Protein AF-A0A9X0D579-F1 (afdb_monomer_lite)

InterPro domains:
  IPR000626 Ubiquitin-like domain [PF00240] (41-89)
  IPR000626 Ubiquitin-like domain [PS50053] (42-92)
  IPR029071 Ubiquitin-like domain superfamily [SSF54236] (43-109)
  IPR044066 TRIAD supradomain [PS51873] (108-336)

Organism: NCBI:txid174260

Radius of gyration: 27.74 Å; chains: 1; bounding box: 80×52×56 Å

Structure (mmCIF, N/CA/C/O backbone):
data_AF-A0A9X0D579-F1
#
_entry.id   AF-A0A9X0D579-F1
#
loop_
_atom_site.group_PDB
_atom_site.id
_atom_site.type_symbol
_atom_site.label_atom_id
_atom_site.label_alt_id
_atom_site.label_comp_id
_atom_site.label_asym_id
_atom_site.label_entity_id
_atom_site.label_seq_id
_atom_site.pdbx_PDB_ins_code
_atom_site.Cartn_x
_atom_site.Cartn_y
_atom_site.Cartn_z
_atom_site.occupancy
_atom_si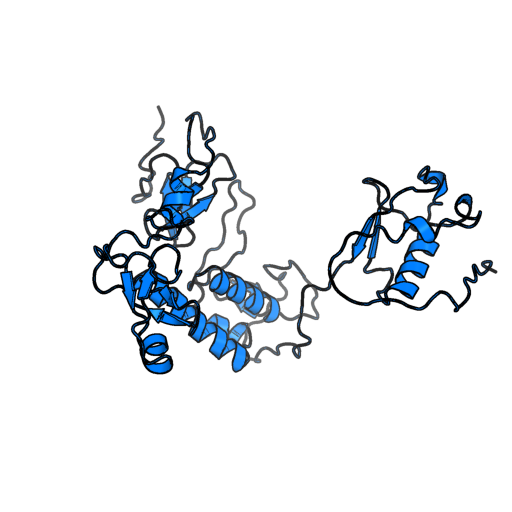te.B_iso_or_equiv
_atom_site.auth_seq_id
_atom_site.auth_comp_id
_atom_site.auth_asym_id
_atom_site.auth_atom_id
_atom_site.pdbx_PDB_model_num
ATOM 1 N N . MET A 1 1 ? 55.597 7.674 -2.690 1.00 28.44 1 MET A N 1
ATOM 2 C CA . MET A 1 1 ? 55.639 7.478 -1.230 1.00 28.44 1 MET A CA 1
ATOM 3 C C . MET A 1 1 ? 54.619 8.431 -0.643 1.00 28.44 1 MET A C 1
ATOM 5 O O . MET A 1 1 ? 54.876 9.626 -0.614 1.00 28.44 1 MET A O 1
ATOM 9 N N . LEU A 1 2 ? 53.414 7.929 -0.373 1.00 29.30 2 LEU A N 1
ATOM 10 C CA . LEU A 1 2 ? 52.388 8.654 0.373 1.00 29.30 2 LEU A CA 1
ATOM 11 C C . LEU A 1 2 ? 52.719 8.404 1.848 1.00 29.30 2 LEU A C 1
ATOM 13 O O . LEU A 1 2 ? 52.869 7.248 2.225 1.00 29.30 2 LEU A O 1
ATOM 17 N N . ASP A 1 3 ? 52.952 9.461 2.625 1.00 29.22 3 ASP A N 1
ATOM 18 C CA . ASP A 1 3 ? 53.287 9.337 4.047 1.00 29.22 3 ASP A CA 1
ATOM 19 C C . ASP A 1 3 ? 52.075 8.801 4.822 1.00 29.22 3 ASP A C 1
ATOM 21 O O . ASP A 1 3 ? 51.031 9.455 4.898 1.00 29.22 3 ASP A O 1
ATOM 25 N N . ASP A 1 4 ? 52.243 7.608 5.390 1.00 32.72 4 ASP A N 1
ATOM 26 C CA . ASP A 1 4 ? 51.246 6.875 6.164 1.00 32.72 4 ASP A CA 1
ATOM 27 C C . ASP A 1 4 ? 50.851 7.629 7.443 1.00 32.72 4 ASP A C 1
ATOM 29 O O . ASP A 1 4 ? 51.662 7.904 8.334 1.00 32.72 4 ASP A O 1
ATOM 33 N N . CYS A 1 5 ? 49.561 7.939 7.568 1.00 34.38 5 CYS A N 1
ATOM 34 C CA . CYS A 1 5 ? 48.970 8.484 8.785 1.00 34.38 5 CYS A CA 1
ATOM 35 C C . CYS A 1 5 ? 48.561 7.326 9.713 1.00 34.38 5 CYS A C 1
ATOM 37 O O . CYS A 1 5 ? 47.389 6.965 9.788 1.00 34.38 5 CYS A O 1
ATOM 39 N N . ALA A 1 6 ? 49.526 6.716 10.405 1.00 31.50 6 ALA A N 1
ATOM 40 C CA . ALA A 1 6 ? 49.257 5.633 11.353 1.00 31.50 6 ALA A CA 1
ATOM 41 C C . ALA A 1 6 ? 48.545 6.155 12.623 1.00 31.50 6 ALA A C 1
ATOM 43 O O . ALA A 1 6 ? 49.102 6.964 13.367 1.00 31.50 6 ALA A O 1
ATOM 44 N N . LEU A 1 7 ? 47.319 5.681 12.872 1.00 37.06 7 LEU A N 1
ATOM 45 C CA . LEU A 1 7 ? 46.580 5.821 14.136 1.00 37.06 7 LEU A CA 1
ATOM 46 C C . LEU A 1 7 ? 46.597 4.450 14.830 1.00 37.06 7 LEU A C 1
ATOM 48 O O . LEU A 1 7 ? 46.294 3.452 14.187 1.00 37.06 7 LEU A O 1
ATOM 52 N N . THR A 1 8 ? 47.015 4.389 16.096 1.00 36.16 8 THR A N 1
ATOM 53 C CA . THR A 1 8 ? 47.341 3.136 16.807 1.00 36.16 8 THR A CA 1
ATOM 54 C C . THR A 1 8 ? 46.120 2.386 17.353 1.00 36.16 8 THR A C 1
ATOM 56 O O . THR A 1 8 ? 45.186 3.008 17.850 1.00 36.16 8 THR A O 1
ATOM 59 N N . ASP A 1 9 ? 46.202 1.051 17.372 1.00 35.47 9 ASP A N 1
ATOM 60 C CA . ASP A 1 9 ? 45.140 0.060 17.660 1.00 35.47 9 ASP A CA 1
ATOM 61 C C . ASP A 1 9 ? 44.466 0.101 19.052 1.00 35.47 9 ASP A C 1
ATOM 63 O O . ASP A 1 9 ? 43.585 -0.708 19.334 1.00 35.47 9 ASP A O 1
ATOM 67 N N . ASN A 1 10 ? 44.827 1.025 19.947 1.00 33.41 10 ASN A N 1
ATOM 68 C CA . ASN A 1 10 ? 44.354 1.007 21.341 1.00 33.41 10 ASN A CA 1
ATOM 69 C C . ASN A 1 10 ? 43.057 1.811 21.593 1.00 33.41 10 ASN A C 1
ATOM 71 O O . ASN A 1 10 ? 42.678 2.028 22.741 1.00 33.41 10 ASN A O 1
ATOM 75 N N . GLU A 1 11 ? 42.374 2.255 20.533 1.00 38.62 11 GLU A N 1
ATOM 76 C CA . GLU A 1 11 ? 41.125 3.043 20.587 1.00 38.62 11 GLU A CA 1
ATOM 77 C C . GLU A 1 11 ? 39.887 2.241 20.116 1.00 38.62 11 GLU A C 1
ATOM 79 O O . GLU A 1 11 ? 38.786 2.779 19.993 1.00 38.62 11 GLU A O 1
ATOM 84 N N . ILE A 1 12 ? 40.059 0.936 19.868 1.00 37.03 12 ILE A N 1
ATOM 85 C CA . ILE A 1 12 ? 39.054 0.013 19.319 1.00 37.03 12 ILE A CA 1
ATOM 86 C C . ILE A 1 12 ? 38.269 -0.656 20.460 1.00 37.03 12 ILE A C 1
ATOM 88 O O . ILE A 1 12 ? 38.450 -1.836 20.746 1.00 37.03 12 ILE A O 1
ATOM 92 N N . ALA A 1 13 ? 37.399 0.086 21.145 1.00 29.81 13 ALA A N 1
ATOM 93 C CA . ALA A 1 13 ? 36.358 -0.514 21.987 1.00 29.81 13 ALA A CA 1
ATOM 94 C C . ALA A 1 13 ? 35.254 0.499 22.319 1.00 29.81 13 ALA A C 1
ATOM 96 O O . ALA A 1 13 ? 35.394 1.245 23.281 1.00 29.81 13 ALA A O 1
ATOM 97 N N . GLU A 1 14 ? 34.170 0.522 21.531 1.00 27.36 14 GLU A N 1
ATOM 98 C CA . GLU A 1 14 ? 32.780 0.397 22.017 1.00 27.36 14 GLU A CA 1
ATOM 99 C C . GLU A 1 14 ? 31.719 0.660 20.919 1.00 27.36 14 GLU A C 1
ATOM 101 O O . GLU A 1 14 ? 31.682 1.710 20.288 1.00 27.36 14 GLU A O 1
ATOM 106 N N . PHE A 1 15 ? 30.812 -0.317 20.797 1.00 27.31 15 PHE A N 1
ATOM 107 C CA . PHE A 1 15 ? 29.420 -0.274 20.317 1.00 27.31 15 PHE A CA 1
ATOM 108 C C . PHE A 1 15 ? 29.052 -0.131 18.822 1.00 27.31 15 PHE A C 1
ATOM 110 O O . PHE A 1 15 ? 29.133 0.912 18.181 1.00 27.31 15 PHE A O 1
ATOM 117 N N . ILE A 1 16 ? 28.461 -1.233 18.338 1.00 27.62 16 ILE A N 1
ATOM 118 C CA . ILE A 1 16 ? 27.624 -1.393 17.144 1.00 27.62 16 ILE A CA 1
ATOM 119 C C . ILE A 1 16 ? 26.151 -1.081 17.497 1.00 27.62 16 ILE A C 1
ATOM 121 O O . ILE A 1 16 ? 25.691 -1.447 18.576 1.00 27.62 16 ILE A O 1
ATOM 125 N N . CYS A 1 17 ? 25.422 -0.546 16.503 1.00 23.42 17 CYS A N 1
ATOM 126 C CA . CYS A 1 17 ? 23.962 -0.565 16.255 1.00 23.42 17 CYS A CA 1
ATOM 127 C C . CYS A 1 17 ? 23.147 0.747 16.405 1.00 23.42 17 CYS A C 1
ATOM 129 O O . CYS A 1 17 ? 22.910 1.242 17.497 1.00 23.42 17 CYS A O 1
ATOM 131 N N . ILE A 1 18 ? 22.588 1.153 15.249 1.00 26.75 18 ILE A N 1
ATOM 132 C CA . ILE A 1 18 ? 21.299 1.835 14.993 1.00 26.75 18 ILE A CA 1
ATOM 133 C C . ILE A 1 18 ? 21.155 3.297 15.465 1.00 26.75 18 ILE A C 1
ATOM 135 O O . ILE A 1 18 ? 21.020 3.583 16.644 1.00 26.75 18 ILE A O 1
ATOM 139 N N . CYS A 1 19 ? 21.066 4.200 14.473 1.00 29.66 19 CYS A N 1
ATOM 140 C CA . CYS A 1 19 ? 20.525 5.567 14.533 1.00 29.66 19 CYS A CA 1
ATOM 141 C C . CYS A 1 19 ? 20.674 6.303 15.873 1.00 29.66 19 CYS A C 1
ATOM 143 O O . CYS A 1 19 ? 19.690 6.447 16.587 1.00 29.66 19 CYS A O 1
ATOM 145 N N . PHE A 1 20 ? 21.837 6.891 16.154 1.00 27.11 20 PHE A N 1
ATOM 146 C CA . PHE A 1 20 ? 21.900 8.018 17.085 1.00 27.11 20 PHE A CA 1
ATOM 147 C C . PHE A 1 20 ? 22.970 9.028 16.669 1.00 27.11 20 PHE A C 1
ATOM 149 O O . PHE A 1 20 ? 24.046 8.671 16.196 1.00 27.11 20 PHE A O 1
ATOM 156 N N . CYS A 1 21 ? 22.604 10.301 16.808 1.00 32.81 21 CYS A N 1
ATOM 157 C CA . CYS A 1 21 ? 23.429 11.486 16.628 1.00 32.81 21 CYS A CA 1
ATOM 158 C C . CYS A 1 21 ? 24.855 11.313 17.176 1.00 32.81 21 CYS A C 1
ATOM 160 O O . CYS A 1 21 ? 25.049 10.935 18.329 1.00 32.81 21 CYS A O 1
ATOM 162 N N . LEU A 1 22 ? 25.852 11.656 16.360 1.00 36.41 22 LEU A N 1
ATOM 163 C CA . LEU A 1 22 ? 27.265 11.654 16.734 1.00 36.41 22 LEU A CA 1
ATOM 164 C C . LEU A 1 22 ? 27.620 12.889 17.583 1.00 36.41 22 LEU A C 1
ATOM 166 O O . LEU A 1 22 ? 28.163 13.861 17.071 1.00 36.41 22 LEU A O 1
ATOM 170 N N . GLU A 1 23 ? 27.401 12.817 18.897 1.00 34.06 23 GLU A N 1
ATOM 171 C CA . GLU A 1 23 ? 28.176 13.614 19.872 1.00 34.06 23 GLU A CA 1
ATOM 172 C C . GLU A 1 23 ? 29.604 13.051 20.070 1.00 34.06 23 GLU A C 1
ATOM 174 O O . GLU A 1 23 ? 30.469 13.697 20.658 1.00 34.06 23 GLU A O 1
ATOM 179 N N . ALA A 1 24 ? 29.908 11.864 19.530 1.00 38.22 24 ALA A N 1
ATOM 180 C CA . ALA A 1 24 ? 31.186 11.183 19.756 1.00 38.22 24 ALA A CA 1
ATOM 181 C C . ALA A 1 24 ? 32.352 11.658 18.861 1.00 38.22 24 ALA A C 1
ATOM 183 O O . ALA A 1 24 ? 33.513 11.389 19.174 1.00 38.22 24 ALA A O 1
ATOM 184 N N . PHE A 1 25 ? 32.100 12.395 17.771 1.00 41.97 25 PHE A N 1
ATOM 185 C CA . PHE A 1 25 ? 33.160 12.703 16.797 1.00 41.97 25 PHE A CA 1
ATOM 186 C C . PHE A 1 25 ? 34.081 13.864 17.210 1.00 41.97 25 PHE A C 1
ATOM 188 O O . PHE A 1 25 ? 35.199 13.979 16.706 1.00 41.97 25 PHE A O 1
ATOM 195 N N . GLY A 1 26 ? 33.676 14.674 18.198 1.00 37.03 26 GLY A N 1
ATOM 196 C CA . GLY A 1 26 ? 34.499 15.762 18.741 1.00 37.03 26 GLY A CA 1
ATOM 197 C C . GLY A 1 26 ? 35.831 15.298 19.350 1.00 37.03 26 GLY A C 1
ATOM 198 O O . GLY A 1 26 ? 36.739 16.105 19.541 1.00 37.03 26 GLY A O 1
ATOM 199 N N . ARG A 1 27 ? 35.998 13.995 19.625 1.00 38.62 27 ARG A N 1
ATOM 200 C CA . ARG A 1 27 ? 37.241 13.444 20.183 1.00 38.62 27 ARG A CA 1
ATOM 201 C C . ARG A 1 27 ? 38.317 13.115 19.140 1.00 38.62 27 ARG A C 1
ATOM 203 O O . ARG A 1 27 ? 39.483 13.109 19.523 1.00 38.62 27 ARG A O 1
ATOM 210 N N . LEU A 1 28 ? 37.963 12.913 17.864 1.00 39.66 28 LEU A N 1
ATOM 211 C CA . LEU A 1 28 ? 38.895 12.450 16.818 1.00 39.66 28 LEU A CA 1
ATOM 212 C C . LEU A 1 28 ? 39.816 13.563 16.270 1.00 39.66 28 LEU A C 1
ATOM 214 O O . LEU A 1 28 ? 40.827 13.287 15.635 1.00 39.66 28 LEU A O 1
ATOM 218 N N . LEU A 1 29 ? 39.498 14.834 16.539 1.00 41.84 29 LEU A N 1
ATOM 219 C CA . LEU A 1 29 ? 40.268 16.005 16.085 1.00 41.84 29 LEU A CA 1
ATOM 220 C C . LEU A 1 29 ? 41.162 16.610 17.184 1.00 41.84 29 LEU A C 1
ATOM 222 O O . LEU A 1 29 ? 41.501 17.796 17.122 1.00 41.84 29 LEU A O 1
ATOM 226 N N . ARG A 1 30 ? 41.528 15.832 18.214 1.00 41.38 30 ARG A N 1
ATOM 227 C CA . ARG A 1 30 ? 42.305 16.339 19.361 1.00 41.38 30 ARG A CA 1
ATOM 228 C C . ARG A 1 30 ? 43.817 16.385 19.188 1.00 41.38 30 ARG A C 1
ATOM 230 O O . ARG A 1 30 ? 44.477 16.993 20.024 1.00 41.38 30 ARG A O 1
ATOM 237 N N . GLU A 1 31 ? 44.370 15.893 18.085 1.00 40.31 31 GLU A N 1
ATOM 238 C CA . GLU A 1 31 ? 45.799 16.060 17.814 1.00 40.31 31 GLU A CA 1
ATOM 239 C C . GLU A 1 31 ? 46.078 16.851 16.532 1.00 40.31 31 GLU A C 1
ATOM 241 O O . GLU A 1 31 ? 45.472 16.661 15.480 1.00 40.31 31 GLU A O 1
ATOM 246 N N . LYS A 1 32 ? 46.999 17.809 16.671 1.00 37.47 32 LYS A N 1
ATOM 247 C CA . LYS A 1 32 ? 47.373 18.915 15.773 1.00 37.47 32 LYS A CA 1
ATOM 248 C C . LYS A 1 32 ? 47.791 18.511 14.340 1.00 37.47 32 LYS A C 1
ATOM 250 O O . LYS A 1 32 ? 48.926 18.779 13.946 1.00 37.47 32 LYS A O 1
ATOM 255 N N . ARG A 1 33 ? 46.914 17.910 13.523 1.00 45.38 33 ARG A N 1
ATOM 256 C CA . ARG A 1 33 ? 47.221 17.572 12.108 1.00 45.38 33 ARG A CA 1
ATOM 257 C C . ARG A 1 33 ? 46.097 17.815 11.086 1.00 45.38 33 ARG A C 1
ATOM 259 O O . ARG A 1 33 ? 46.279 17.505 9.916 1.00 45.38 33 ARG A O 1
ATOM 266 N N . SER A 1 34 ? 44.987 18.457 11.462 1.00 49.34 34 SER A N 1
ATOM 267 C CA . SER A 1 34 ? 43.808 18.619 10.581 1.00 49.34 34 SER A CA 1
ATOM 268 C C . SER A 1 34 ? 44.047 19.399 9.272 1.00 49.34 34 SER A C 1
ATOM 270 O O . SER A 1 34 ? 43.321 19.192 8.306 1.00 49.34 34 SER A O 1
ATOM 272 N N . ALA A 1 35 ? 45.045 20.287 9.198 1.00 46.94 35 ALA A N 1
ATOM 273 C CA . ALA A 1 35 ? 45.237 21.162 8.030 1.00 46.94 35 ALA A CA 1
ATOM 274 C C . ALA A 1 35 ? 45.889 20.473 6.813 1.00 46.94 35 ALA A C 1
ATOM 276 O O . ALA A 1 35 ? 45.901 21.035 5.719 1.00 46.94 35 ALA A O 1
ATOM 277 N N . ARG A 1 36 ? 46.470 19.276 6.982 1.00 50.03 36 ARG A N 1
ATOM 278 C CA . ARG A 1 36 ? 47.138 18.547 5.885 1.00 50.03 36 ARG A CA 1
ATOM 279 C C . ARG A 1 36 ? 46.337 17.367 5.347 1.00 50.03 36 ARG A C 1
ATOM 281 O O . ARG A 1 36 ? 46.753 16.789 4.349 1.00 50.03 36 ARG A O 1
ATOM 288 N N . CYS A 1 37 ? 45.213 17.033 5.973 1.00 56.81 37 CYS A N 1
ATOM 289 C CA . CYS A 1 37 ? 44.397 15.899 5.570 1.00 56.81 37 CYS A CA 1
ATOM 290 C C . CYS A 1 37 ? 43.514 16.263 4.369 1.00 56.81 37 CYS A C 1
ATOM 292 O O . CYS A 1 37 ? 42.900 17.335 4.326 1.00 56.81 37 CYS A O 1
ATOM 294 N N . TYR A 1 38 ? 43.461 15.354 3.401 1.00 61.59 38 TYR A N 1
ATOM 295 C CA . TYR A 1 38 ? 42.528 15.404 2.279 1.00 61.59 38 TYR A CA 1
ATOM 296 C C . TYR A 1 38 ? 41.178 14.817 2.690 1.00 61.59 38 TYR A C 1
ATOM 298 O O . TYR A 1 38 ? 41.119 13.981 3.596 1.00 61.59 38 TYR A O 1
ATOM 306 N N . GLY A 1 39 ? 40.104 15.212 1.999 1.00 59.66 39 GLY A N 1
ATOM 307 C CA . GLY A 1 39 ? 38.789 14.587 2.169 1.00 59.66 39 GLY A CA 1
ATOM 308 C C . GLY A 1 39 ? 38.844 13.062 2.014 1.00 59.66 39 GLY A C 1
ATOM 309 O O . GLY A 1 39 ? 38.176 12.353 2.761 1.00 59.66 39 GLY A O 1
ATOM 310 N N . GLN A 1 40 ? 39.725 12.560 1.140 1.00 63.53 40 GLN A N 1
ATOM 311 C CA . GLN A 1 40 ? 40.009 11.132 0.973 1.00 63.53 40 GLN A CA 1
ATOM 312 C C . GLN A 1 40 ? 40.375 10.423 2.285 1.00 63.53 40 GLN A C 1
ATOM 314 O O . GLN A 1 40 ? 39.762 9.416 2.623 1.00 63.53 40 GLN A O 1
ATOM 319 N N . GLY A 1 41 ? 41.312 10.982 3.057 1.00 65.56 41 GLY A N 1
ATOM 320 C CA . GLY A 1 41 ? 41.801 10.349 4.285 1.00 65.56 41 GLY A CA 1
ATOM 321 C C . GLY A 1 41 ? 40.735 10.256 5.378 1.00 65.56 41 GLY A C 1
ATOM 322 O O . GLY A 1 41 ? 40.761 9.337 6.191 1.00 65.56 41 GLY A O 1
ATOM 323 N N . ILE A 1 42 ? 39.751 11.165 5.380 1.00 65.62 42 ILE A N 1
ATOM 324 C CA . ILE A 1 42 ? 38.579 11.037 6.256 1.00 65.62 42 ILE A CA 1
ATOM 325 C C . ILE A 1 42 ? 37.692 9.880 5.808 1.00 65.62 42 ILE A C 1
ATOM 327 O O . ILE A 1 42 ? 37.272 9.092 6.648 1.00 65.62 42 ILE A O 1
ATOM 331 N N . MET A 1 43 ? 37.407 9.774 4.511 1.00 63.19 43 MET A N 1
ATOM 332 C CA . MET A 1 43 ? 36.532 8.727 3.979 1.00 63.19 43 MET A CA 1
ATOM 333 C C . MET A 1 43 ? 37.135 7.331 4.167 1.00 63.19 43 MET A C 1
ATOM 335 O O . MET A 1 43 ? 36.426 6.405 4.552 1.00 63.19 43 MET A O 1
ATOM 339 N N . GLU A 1 44 ? 38.445 7.192 3.961 1.00 66.62 44 GLU A N 1
ATOM 340 C CA . GLU A 1 44 ? 39.193 5.953 4.202 1.00 66.62 44 GLU A CA 1
ATOM 341 C C . GLU A 1 44 ? 39.194 5.590 5.689 1.00 66.62 44 GLU A C 1
ATOM 343 O O . GLU A 1 44 ? 38.830 4.473 6.051 1.00 66.62 44 GLU A O 1
ATOM 348 N N . LYS A 1 45 ? 39.473 6.553 6.578 1.00 66.00 45 LYS A N 1
ATOM 349 C CA . LYS A 1 45 ? 39.430 6.296 8.022 1.00 66.00 45 LYS A CA 1
ATOM 350 C C . LYS A 1 45 ? 38.023 5.964 8.517 1.00 66.00 45 LYS A C 1
ATOM 352 O O . LYS A 1 45 ? 37.855 5.110 9.380 1.00 66.00 45 LYS A O 1
ATOM 357 N N . MET A 1 46 ? 36.998 6.606 7.961 1.00 64.12 46 MET A N 1
ATOM 358 C CA . MET A 1 46 ? 35.604 6.265 8.244 1.00 64.12 46 MET A CA 1
ATOM 359 C C . MET A 1 46 ? 35.281 4.847 7.774 1.00 64.12 46 MET A C 1
ATOM 361 O O . MET A 1 46 ? 34.667 4.109 8.538 1.00 64.12 46 MET A O 1
ATOM 365 N N . SER A 1 47 ? 35.743 4.454 6.582 1.00 67.44 47 SER A N 1
ATOM 366 C CA . SER A 1 47 ? 35.617 3.089 6.056 1.00 67.44 47 SER A CA 1
ATOM 367 C C . SER A 1 47 ? 36.289 2.053 6.959 1.00 67.44 47 SER A C 1
ATOM 369 O O . SER A 1 47 ? 35.730 0.976 7.152 1.00 67.44 47 SER A O 1
ATOM 371 N N . GLU A 1 48 ? 37.451 2.364 7.538 1.00 65.50 48 GLU A N 1
ATOM 372 C CA . GLU A 1 48 ? 38.124 1.494 8.513 1.00 65.50 48 GLU A CA 1
ATOM 373 C C . GLU A 1 48 ? 37.326 1.359 9.817 1.00 65.50 48 GLU A C 1
ATOM 375 O O . GLU A 1 48 ? 37.215 0.265 10.363 1.00 65.50 48 GLU A O 1
ATOM 380 N N . ILE A 1 49 ? 36.744 2.457 10.311 1.00 60.84 49 ILE A N 1
ATOM 381 C CA . ILE A 1 49 ? 36.024 2.483 11.595 1.00 60.84 49 ILE A CA 1
ATOM 382 C C . ILE A 1 49 ? 34.663 1.785 11.499 1.00 60.84 49 ILE A C 1
ATOM 384 O O . ILE A 1 49 ? 34.270 1.067 12.417 1.00 60.84 49 ILE A O 1
ATOM 388 N N . ASN A 1 50 ? 33.912 2.014 10.420 1.00 63.00 50 ASN A N 1
ATOM 389 C CA . ASN A 1 50 ? 32.549 1.498 10.283 1.00 63.00 50 ASN A CA 1
ATOM 390 C C . ASN A 1 50 ? 32.435 0.244 9.403 1.00 63.00 50 ASN A C 1
ATOM 392 O O . ASN A 1 50 ? 31.353 -0.339 9.332 1.00 63.00 50 ASN A O 1
ATOM 396 N N . GLY A 1 51 ? 33.519 -0.176 8.743 1.00 64.44 51 GLY A N 1
ATOM 397 C CA . GLY A 1 51 ? 33.549 -1.347 7.864 1.00 64.44 51 GLY A CA 1
ATOM 398 C C . GLY A 1 51 ? 32.749 -1.192 6.564 1.00 64.44 51 GLY A C 1
ATOM 399 O O . GLY A 1 51 ? 32.457 -2.188 5.902 1.00 64.44 51 GLY A O 1
ATOM 400 N N . ILE A 1 52 ? 32.348 0.027 6.194 1.00 66.94 52 ILE A N 1
ATOM 401 C CA . ILE A 1 52 ? 31.555 0.310 4.993 1.00 66.94 52 ILE A CA 1
ATOM 402 C C . ILE A 1 52 ? 32.481 0.912 3.928 1.00 66.94 52 ILE A C 1
ATOM 404 O O . ILE A 1 52 ? 33.180 1.868 4.233 1.00 66.94 52 ILE A O 1
ATOM 408 N N . PRO A 1 53 ? 32.466 0.445 2.668 1.00 74.62 53 PRO A N 1
ATOM 409 C CA . PRO A 1 53 ? 33.335 0.998 1.629 1.00 74.62 53 PRO A CA 1
ATOM 410 C C . PRO A 1 53 ? 33.163 2.512 1.430 1.00 74.62 53 PRO A C 1
ATOM 412 O O . PRO A 1 53 ? 32.036 3.020 1.475 1.00 74.62 53 PRO A O 1
ATOM 415 N N . ALA A 1 54 ? 34.265 3.226 1.183 1.00 67.62 54 ALA A N 1
ATOM 416 C CA . ALA A 1 54 ? 34.289 4.685 1.040 1.00 67.62 54 ALA A CA 1
ATOM 417 C C . ALA A 1 54 ? 33.357 5.196 -0.076 1.00 67.62 54 ALA A C 1
ATOM 419 O O . ALA A 1 54 ? 32.741 6.250 0.073 1.00 67.62 54 ALA A O 1
ATOM 420 N N . GLU A 1 55 ? 33.165 4.428 -1.155 1.00 70.06 55 GLU A N 1
ATOM 421 C CA . GLU A 1 55 ? 32.246 4.766 -2.249 1.00 70.06 55 GLU A CA 1
ATOM 422 C C . GLU A 1 55 ? 30.754 4.700 -1.868 1.00 70.06 55 GLU A C 1
ATOM 424 O O . GLU A 1 55 ? 29.896 5.193 -2.603 1.00 70.06 55 GLU A O 1
ATOM 429 N N . LYS A 1 56 ? 30.424 4.101 -0.717 1.00 65.38 56 LYS A N 1
ATOM 430 C CA . LYS A 1 56 ? 29.053 4.008 -0.182 1.00 65.38 56 LYS A CA 1
ATOM 431 C C . LYS A 1 56 ? 28.771 5.051 0.900 1.00 65.38 56 LYS A C 1
ATOM 433 O O . LYS A 1 56 ? 27.727 4.990 1.554 1.00 65.38 56 LYS A O 1
ATOM 438 N N . GLN A 1 57 ? 29.676 6.003 1.095 1.00 70.00 57 GLN A N 1
ATOM 439 C CA . GLN A 1 57 ? 29.576 7.031 2.121 1.00 70.00 57 GLN A CA 1
ATOM 440 C C . GLN A 1 57 ? 29.777 8.424 1.520 1.00 70.00 57 GLN A C 1
ATOM 442 O O . GLN A 1 57 ? 30.456 8.592 0.510 1.00 70.00 57 GLN A O 1
ATOM 447 N N . TRP A 1 58 ? 29.231 9.439 2.186 1.00 75.62 58 TRP A N 1
ATOM 448 C CA . TRP A 1 58 ? 29.497 10.845 1.903 1.00 75.62 58 TRP A CA 1
ATOM 449 C C . TRP A 1 58 ? 29.682 11.623 3.199 1.00 75.62 58 TRP A C 1
ATOM 451 O O . TRP A 1 58 ? 28.819 11.588 4.074 1.00 75.62 58 TRP A O 1
ATOM 461 N N . ALA A 1 59 ? 30.773 12.374 3.294 1.00 70.38 59 ALA A N 1
ATOM 462 C CA . ALA A 1 59 ? 30.985 13.334 4.366 1.00 70.38 59 ALA A CA 1
ATOM 463 C C . ALA A 1 59 ? 30.632 14.749 3.891 1.00 70.38 59 ALA A C 1
ATOM 465 O O . ALA A 1 59 ? 30.984 15.153 2.781 1.00 70.38 59 ALA A O 1
ATOM 466 N N . PHE A 1 60 ? 29.960 15.517 4.742 1.00 69.62 60 PHE A N 1
ATOM 467 C CA . PHE A 1 60 ? 29.549 16.892 4.482 1.00 69.62 60 PHE A CA 1
ATOM 468 C C . PHE A 1 60 ? 30.025 17.809 5.600 1.00 69.62 60 PHE A C 1
ATOM 470 O O . PHE A 1 60 ? 29.896 17.483 6.779 1.00 69.62 60 PHE A O 1
ATOM 477 N N . PHE A 1 61 ? 30.503 18.994 5.232 1.00 70.62 61 PHE A N 1
ATOM 478 C CA . PHE A 1 61 ? 30.689 20.098 6.166 1.00 70.62 61 PHE A CA 1
ATOM 479 C C . PHE A 1 61 ? 29.662 21.191 5.853 1.00 70.62 61 PHE A C 1
ATOM 481 O O . PHE A 1 61 ? 29.631 21.748 4.749 1.00 70.62 61 PHE A O 1
ATOM 488 N N . GLY A 1 62 ? 28.759 21.449 6.803 1.00 71.50 62 GLY A N 1
ATOM 489 C CA . GLY A 1 62 ? 27.555 22.242 6.551 1.00 71.50 62 GLY A CA 1
ATOM 490 C C . GLY A 1 62 ? 26.689 21.601 5.459 1.00 71.50 62 GLY A C 1
ATOM 491 O O . GLY A 1 62 ? 26.190 20.494 5.631 1.00 71.50 62 GLY A O 1
ATOM 492 N N . VAL A 1 63 ? 26.537 22.291 4.323 1.00 65.25 63 VAL A N 1
ATOM 493 C CA . VAL A 1 63 ? 25.788 21.814 3.138 1.00 65.25 63 VAL A CA 1
ATOM 494 C C . VAL A 1 63 ? 26.690 21.385 1.974 1.00 65.25 63 VAL A C 1
ATOM 496 O O . VAL A 1 63 ? 26.194 21.053 0.899 1.00 65.25 63 VAL A O 1
ATOM 499 N N . LYS A 1 64 ? 28.018 21.428 2.146 1.00 73.19 64 LYS A N 1
ATOM 500 C CA . LYS A 1 64 ? 28.976 21.119 1.077 1.00 73.19 64 LYS A CA 1
ATOM 501 C C . LYS A 1 64 ? 29.547 19.709 1.260 1.00 73.19 64 LYS A C 1
ATOM 503 O O . LYS A 1 64 ? 30.051 19.416 2.346 1.00 73.19 64 LYS A O 1
ATOM 508 N N . PRO A 1 65 ? 29.503 18.846 0.228 1.00 74.69 65 PRO A N 1
ATOM 509 C CA . PRO A 1 65 ? 30.171 17.552 0.285 1.00 74.69 65 PRO A CA 1
ATOM 510 C C . PRO A 1 65 ? 31.686 17.751 0.304 1.00 74.69 65 PRO A C 1
ATOM 512 O O . PRO A 1 65 ? 32.218 18.586 -0.435 1.00 74.69 65 PRO A O 1
ATOM 515 N N . LEU A 1 66 ? 32.377 16.967 1.128 1.00 72.94 66 LEU A N 1
ATOM 516 C CA . LEU A 1 66 ? 33.829 16.894 1.106 1.00 72.94 66 LEU A CA 1
ATOM 517 C C . LEU A 1 66 ? 34.265 16.160 -0.157 1.00 72.94 66 LEU A C 1
ATOM 519 O O . LEU A 1 66 ? 33.862 15.027 -0.417 1.00 72.94 66 LEU A O 1
ATOM 523 N N . ARG A 1 67 ? 35.093 16.826 -0.952 1.00 74.50 67 ARG A N 1
ATOM 524 C CA . ARG A 1 67 ? 35.716 16.243 -2.135 1.00 74.50 67 ARG A CA 1
ATOM 525 C C . ARG A 1 67 ? 37.042 15.580 -1.783 1.00 74.50 67 ARG A C 1
ATOM 527 O O . ARG A 1 67 ? 37.776 16.056 -0.919 1.00 74.50 67 ARG A O 1
ATOM 534 N N . ILE A 1 68 ? 37.331 14.490 -2.487 1.00 70.38 68 ILE A N 1
ATOM 535 C CA . ILE A 1 68 ? 38.510 13.632 -2.307 1.00 70.38 68 ILE A CA 1
ATOM 536 C C . ILE A 1 68 ? 39.805 14.418 -2.562 1.00 70.38 68 ILE A C 1
ATOM 538 O O . ILE A 1 68 ? 40.785 14.254 -1.841 1.00 70.38 68 ILE A O 1
ATOM 542 N N . ASP A 1 69 ? 39.774 15.314 -3.546 1.00 72.50 69 ASP A N 1
ATOM 543 C CA . ASP A 1 69 ? 40.891 16.117 -4.045 1.00 72.50 69 ASP A CA 1
ATOM 544 C C . ASP A 1 69 ? 41.163 17.393 -3.234 1.00 72.50 69 ASP A C 1
ATOM 546 O O . ASP A 1 69 ? 42.209 18.017 -3.410 1.00 72.50 69 ASP A O 1
ATOM 550 N N . LEU A 1 70 ? 40.262 17.773 -2.323 1.00 67.81 70 LEU A N 1
ATOM 551 C CA . LEU A 1 70 ? 40.368 19.014 -1.556 1.00 67.81 70 LEU A CA 1
ATOM 552 C C . LEU A 1 70 ? 40.811 18.754 -0.113 1.00 67.81 70 LEU A C 1
ATOM 554 O O . LEU A 1 70 ? 40.397 17.789 0.539 1.00 67.81 70 LEU A O 1
ATOM 558 N N . ARG A 1 71 ? 41.653 19.651 0.408 1.00 66.38 71 ARG A N 1
ATOM 559 C CA . ARG A 1 71 ? 42.100 19.616 1.808 1.00 66.38 71 ARG A CA 1
ATOM 560 C C . ARG A 1 71 ? 41.021 20.156 2.732 1.00 66.38 71 ARG A C 1
ATOM 562 O O . ARG A 1 71 ? 40.288 21.071 2.375 1.00 66.38 71 ARG A O 1
ATOM 569 N N . LEU A 1 72 ? 40.982 19.678 3.973 1.00 67.19 72 LEU A N 1
ATOM 570 C CA . LEU A 1 72 ? 40.009 20.164 4.964 1.00 67.19 72 LEU A CA 1
ATOM 571 C C . LEU A 1 72 ? 40.161 21.650 5.292 1.00 67.19 72 LEU A C 1
ATOM 573 O O . LEU A 1 72 ? 39.174 22.321 5.587 1.00 67.19 72 LEU A O 1
ATOM 577 N N . SER A 1 73 ? 41.379 22.180 5.175 1.00 65.31 73 SER A N 1
ATOM 578 C CA . SER A 1 73 ? 41.651 23.612 5.305 1.00 65.31 73 SER A CA 1
ATOM 579 C C . SER A 1 73 ? 40.929 24.456 4.252 1.00 65.31 73 SER A C 1
ATOM 581 O O . SER A 1 73 ? 40.600 25.603 4.524 1.00 65.31 73 SER A O 1
ATOM 583 N N . GLU A 1 74 ? 40.650 23.904 3.067 1.00 69.75 74 GLU A N 1
ATOM 584 C CA . GLU A 1 74 ? 39.933 24.616 1.996 1.00 69.75 74 GLU A CA 1
ATOM 585 C C . GLU A 1 74 ? 38.434 24.757 2.276 1.00 69.75 74 GLU A C 1
ATOM 587 O O . GLU A 1 74 ? 37.756 25.588 1.674 1.00 69.75 74 GLU A O 1
ATOM 592 N N . TYR A 1 75 ? 37.922 23.989 3.237 1.00 63.28 75 TYR A N 1
ATOM 593 C CA . TYR A 1 75 ? 36.558 24.105 3.740 1.00 63.28 75 TYR A CA 1
ATOM 594 C C . TYR A 1 75 ? 36.460 24.996 4.990 1.00 63.28 75 TYR A C 1
ATOM 596 O O . TYR A 1 75 ? 35.370 25.116 5.540 1.00 63.28 75 TYR A O 1
ATOM 604 N N . ASP A 1 76 ? 37.569 25.605 5.439 1.00 69.19 76 ASP A N 1
ATOM 605 C CA . ASP A 1 76 ? 37.695 26.328 6.721 1.00 69.19 76 ASP A CA 1
ATOM 606 C C . ASP A 1 76 ? 37.167 25.504 7.915 1.00 69.19 76 ASP A C 1
ATOM 608 O O . ASP A 1 76 ? 36.526 26.014 8.834 1.00 69.19 76 ASP A O 1
ATOM 612 N N . ILE A 1 77 ? 37.413 24.189 7.884 1.00 63.56 77 ILE A N 1
ATOM 613 C CA . ILE A 1 77 ? 37.051 23.278 8.973 1.00 63.56 77 ILE A CA 1
ATOM 614 C C . ILE A 1 77 ? 38.008 23.530 10.137 1.00 63.56 77 ILE A C 1
ATOM 616 O O . ILE A 1 77 ? 39.223 23.355 10.021 1.00 63.56 77 ILE A O 1
ATOM 620 N N . ARG A 1 78 ? 37.447 23.942 11.274 1.00 58.53 78 ARG A N 1
ATOM 621 C CA . ARG A 1 78 ? 38.181 24.285 12.500 1.00 58.53 78 ARG A CA 1
ATOM 622 C C . ARG A 1 78 ? 38.026 23.206 13.563 1.00 58.53 78 ARG A C 1
ATOM 624 O O . ARG A 1 78 ? 37.218 22.288 13.437 1.00 58.53 78 ARG A O 1
ATOM 631 N N . HIS A 1 79 ? 38.793 23.342 14.640 1.00 51.00 79 HIS A N 1
ATOM 632 C CA . HIS A 1 79 ? 38.600 22.530 15.838 1.00 51.00 79 HIS A CA 1
ATOM 633 C C . HIS A 1 79 ? 37.127 22.607 16.287 1.00 51.00 79 HIS A C 1
ATOM 635 O O . HIS A 1 79 ? 36.547 23.689 16.247 1.00 51.00 79 HIS A O 1
ATOM 641 N N . GLU A 1 80 ? 36.528 21.460 16.625 1.00 56.72 80 GLU A N 1
ATOM 642 C CA . GLU A 1 80 ? 35.101 21.299 16.990 1.00 56.72 80 GLU A CA 1
ATOM 643 C C . GLU A 1 80 ? 34.074 21.494 15.857 1.00 56.72 80 GLU A C 1
ATOM 645 O O . GLU A 1 80 ? 32.865 21.505 16.085 1.00 56.72 80 GLU A O 1
ATOM 650 N N . SER A 1 81 ? 34.524 21.581 14.605 1.00 59.53 81 SER A N 1
ATOM 651 C CA . SER A 1 81 ? 33.619 21.564 13.455 1.00 59.53 81 SER A CA 1
ATOM 652 C C . SER A 1 81 ? 32.881 20.228 13.335 1.00 59.53 81 SER A C 1
ATOM 654 O O . SER A 1 81 ? 33.480 19.159 13.431 1.00 59.53 81 SER A O 1
ATOM 656 N N . THR A 1 82 ? 31.571 20.288 13.088 1.00 63.31 82 THR A N 1
ATOM 657 C CA . THR A 1 82 ? 30.732 19.095 12.907 1.00 63.31 82 THR A CA 1
ATOM 658 C C . THR A 1 82 ? 30.717 18.669 11.441 1.00 63.31 82 THR A C 1
ATOM 660 O O . THR A 1 82 ? 30.335 19.449 10.568 1.00 63.31 82 THR A O 1
ATOM 663 N N . ILE A 1 83 ? 31.105 17.420 11.178 1.00 67.00 83 ILE A N 1
ATOM 664 C CA . ILE A 1 83 ? 31.009 16.783 9.861 1.00 67.00 83 ILE A CA 1
ATOM 665 C C . ILE A 1 83 ? 29.839 15.800 9.898 1.00 67.00 83 ILE A C 1
ATOM 667 O O . ILE A 1 83 ? 29.765 14.941 10.775 1.00 67.00 83 ILE A O 1
ATOM 671 N N . LEU A 1 84 ? 28.921 15.934 8.944 1.00 60.94 84 LEU A N 1
ATOM 672 C CA . LEU A 1 84 ? 27.785 15.037 8.780 1.00 60.94 84 LEU A CA 1
ATOM 673 C C . LEU A 1 84 ? 28.179 13.888 7.856 1.00 60.94 84 LEU A C 1
ATOM 675 O O . LEU A 1 84 ? 28.589 14.117 6.720 1.00 60.94 84 LEU A O 1
ATOM 679 N N . LEU A 1 85 ? 28.026 12.658 8.335 1.00 65.56 85 LEU A N 1
ATOM 680 C CA . LEU A 1 85 ? 28.232 11.454 7.541 1.00 65.56 85 LEU A CA 1
ATOM 681 C C . LEU A 1 85 ? 26.879 10.922 7.066 1.00 65.56 85 LEU A C 1
ATOM 683 O O . LEU A 1 85 ? 26.024 10.569 7.878 1.00 65.56 85 LEU A O 1
ATOM 687 N N . ALA A 1 86 ? 26.696 10.842 5.753 1.00 62.38 86 ALA A N 1
ATOM 688 C CA . ALA A 1 86 ? 25.577 10.147 5.139 1.00 62.38 86 ALA A CA 1
ATOM 689 C C . ALA A 1 86 ? 26.069 8.821 4.563 1.00 62.38 86 ALA A C 1
ATOM 691 O O . ALA A 1 86 ? 26.997 8.780 3.757 1.00 62.38 86 ALA A O 1
ATOM 692 N N . ILE A 1 87 ? 25.422 7.732 4.957 1.00 65.06 87 ILE A N 1
ATOM 693 C CA . ILE A 1 87 ? 25.728 6.395 4.457 1.00 65.06 87 ILE A CA 1
ATOM 694 C C . ILE A 1 87 ? 24.631 6.008 3.475 1.00 65.06 87 ILE A C 1
ATOM 696 O O . ILE A 1 87 ? 23.444 6.038 3.813 1.00 65.06 87 ILE A O 1
ATOM 700 N N . ARG A 1 88 ? 25.021 5.608 2.264 1.00 53.97 88 ARG A N 1
ATOM 701 C CA . ARG A 1 88 ? 24.100 4.978 1.326 1.00 53.97 88 ARG A CA 1
ATOM 702 C C . ARG A 1 88 ? 23.865 3.550 1.796 1.00 53.97 88 ARG A C 1
ATOM 704 O O . ARG A 1 88 ? 24.657 2.653 1.515 1.00 53.97 88 ARG A O 1
ATOM 711 N N . THR A 1 89 ? 22.773 3.325 2.516 1.00 47.53 89 THR A N 1
ATOM 712 C CA . THR A 1 89 ? 22.324 1.961 2.777 1.00 47.53 89 THR A CA 1
ATOM 713 C C . THR A 1 89 ? 21.889 1.344 1.445 1.00 47.53 89 THR A C 1
ATOM 715 O O . THR A 1 89 ? 21.152 1.979 0.682 1.00 47.53 89 THR A O 1
ATOM 718 N N . PRO A 1 90 ? 22.339 0.125 1.108 1.00 50.69 90 PRO A N 1
ATOM 719 C CA . PRO A 1 90 ? 21.645 -0.662 0.106 1.00 50.69 90 PRO A CA 1
ATOM 720 C C . PRO A 1 90 ? 20.200 -0.784 0.593 1.00 50.69 90 PRO A C 1
ATOM 722 O O . PRO A 1 90 ? 19.949 -1.359 1.653 1.00 50.69 90 PRO A O 1
ATOM 725 N N . GLY A 1 91 ? 19.251 -0.178 -0.124 1.00 39.28 91 GLY A N 1
ATOM 726 C CA . GLY A 1 91 ? 17.844 -0.508 0.074 1.00 39.28 91 GLY A CA 1
ATOM 727 C C . GLY A 1 91 ? 17.740 -2.018 -0.083 1.00 39.28 91 GLY A C 1
ATOM 728 O O . GLY A 1 91 ? 18.264 -2.535 -1.064 1.00 39.28 91 GLY A O 1
ATOM 729 N N . GLY A 1 92 ? 17.199 -2.707 0.923 1.00 43.72 92 GLY A N 1
ATOM 730 C CA . GLY A 1 92 ? 17.293 -4.158 1.037 1.00 43.72 92 GLY A CA 1
ATOM 731 C C . GLY A 1 92 ? 16.795 -4.877 -0.213 1.00 43.72 92 GLY A C 1
ATOM 732 O O . GLY A 1 92 ? 15.612 -5.185 -0.319 1.00 43.72 92 GLY A O 1
ATOM 733 N N . SER A 1 93 ? 17.709 -5.195 -1.125 1.00 42.78 93 SER A N 1
ATOM 734 C CA . SER A 1 93 ? 17.656 -6.464 -1.813 1.00 42.78 93 SER A CA 1
ATOM 735 C C . SER A 1 93 ? 18.101 -7.475 -0.768 1.00 42.78 93 SER A C 1
ATOM 737 O O . SER A 1 93 ? 19.282 -7.605 -0.442 1.00 42.78 93 SER A O 1
ATOM 739 N N . GLU A 1 94 ? 17.141 -8.181 -0.172 1.00 45.44 94 GLU A N 1
ATOM 740 C CA . GLU A 1 94 ? 17.463 -9.533 0.272 1.00 45.44 94 GLU A CA 1
ATOM 741 C C . GLU A 1 94 ? 18.214 -10.188 -0.892 1.00 45.44 94 GLU A C 1
ATOM 743 O O . GLU A 1 94 ? 17.790 -10.040 -2.045 1.00 45.44 94 GLU A O 1
ATOM 748 N N . GLN A 1 95 ? 19.351 -10.829 -0.606 1.00 42.75 95 GLN A N 1
ATOM 749 C CA . GLN A 1 95 ? 20.112 -11.641 -1.558 1.00 42.75 95 GLN A CA 1
ATOM 750 C C . GLN A 1 95 ? 19.250 -12.849 -1.943 1.00 42.75 95 GLN A C 1
ATOM 752 O O . GLN A 1 95 ? 19.481 -13.985 -1.544 1.00 42.75 95 GLN A O 1
ATOM 757 N N . THR A 1 96 ? 18.164 -12.562 -2.642 1.00 50.69 96 THR A N 1
ATOM 758 C CA . THR A 1 96 ? 17.300 -13.520 -3.285 1.00 50.69 96 THR A CA 1
ATOM 759 C C . THR A 1 96 ? 18.023 -13.912 -4.566 1.00 50.69 96 THR A C 1
ATOM 761 O O . THR A 1 96 ? 18.584 -13.041 -5.240 1.00 50.69 96 THR A O 1
ATOM 764 N N . PRO A 1 97 ? 18.107 -15.214 -4.881 1.00 57.72 97 PRO A N 1
ATOM 765 C CA . PRO A 1 97 ? 18.659 -15.641 -6.156 1.00 57.72 97 PRO A CA 1
ATOM 766 C C . PRO A 1 97 ? 17.926 -14.905 -7.281 1.00 57.72 97 PRO A C 1
ATOM 768 O O . PRO A 1 97 ? 16.707 -14.730 -7.202 1.00 57.72 97 PRO A O 1
ATOM 771 N N . ALA A 1 98 ? 18.680 -14.452 -8.287 1.00 68.19 98 ALA A N 1
ATOM 772 C CA . ALA A 1 98 ? 18.137 -13.711 -9.419 1.00 68.19 98 ALA A CA 1
ATOM 773 C C . ALA A 1 98 ? 16.930 -14.455 -9.999 1.00 68.19 98 ALA A C 1
ATOM 775 O O . ALA A 1 98 ? 16.974 -15.674 -10.205 1.00 68.19 98 ALA A O 1
ATOM 776 N N . LYS A 1 99 ? 15.829 -13.735 -10.214 1.00 79.62 99 LYS A N 1
ATOM 777 C CA . LYS A 1 99 ? 14.592 -14.348 -10.679 1.00 79.62 99 LYS A CA 1
ATOM 778 C C . LYS A 1 99 ? 14.723 -14.683 -12.158 1.00 79.62 99 LYS A C 1
ATOM 780 O O . LYS A 1 99 ? 14.768 -13.801 -13.008 1.00 79.62 99 LYS A O 1
ATOM 785 N N . VAL A 1 100 ? 14.766 -15.976 -12.463 1.00 81.62 100 VAL A N 1
ATOM 786 C CA . VAL A 1 100 ? 14.870 -16.462 -13.842 1.00 81.62 100 VAL A CA 1
ATOM 787 C C . VAL A 1 100 ? 13.477 -16.508 -14.466 1.00 81.62 100 VAL A C 1
ATOM 789 O O . VAL A 1 100 ? 12.578 -17.177 -13.953 1.00 81.62 100 VAL A O 1
ATOM 792 N N . LEU A 1 101 ? 13.298 -15.766 -15.557 1.00 83.69 101 LEU A N 1
ATOM 793 C CA . LEU A 1 101 ? 12.081 -15.788 -16.367 1.00 83.69 101 LEU A CA 1
ATOM 794 C C . LEU A 1 101 ? 12.014 -17.081 -17.190 1.00 83.69 101 LEU A C 1
ATOM 796 O O . LEU A 1 101 ? 13.037 -17.593 -17.629 1.00 83.69 101 LEU A O 1
ATOM 800 N N . ASP A 1 102 ? 10.801 -17.592 -17.386 1.00 81.38 102 ASP A N 1
ATOM 801 C CA . ASP A 1 102 ? 10.536 -18.736 -18.265 1.00 81.38 102 ASP A CA 1
ATOM 802 C C . ASP A 1 102 ? 10.764 -18.353 -19.740 1.00 81.38 102 ASP A C 1
ATOM 804 O O . ASP A 1 102 ? 10.474 -17.222 -20.138 1.00 81.38 102 ASP A O 1
ATOM 808 N N . ASP A 1 103 ? 11.203 -19.310 -20.558 1.00 82.12 103 ASP A N 1
ATOM 809 C CA . ASP A 1 103 ? 11.495 -19.160 -21.991 1.00 82.12 103 ASP A CA 1
ATOM 810 C C . ASP A 1 103 ? 10.263 -18.713 -22.801 1.00 82.12 103 ASP A C 1
ATOM 812 O O . ASP A 1 103 ? 10.373 -18.192 -23.910 1.00 82.12 103 ASP A O 1
ATOM 816 N N . THR A 1 104 ? 9.064 -18.903 -22.244 1.00 84.31 104 THR A N 1
ATOM 817 C CA . THR A 1 104 ? 7.790 -18.475 -22.840 1.00 84.31 104 THR A CA 1
ATOM 818 C C . THR A 1 104 ? 7.465 -16.992 -22.628 1.00 84.31 104 THR A C 1
ATOM 820 O O . THR A 1 104 ? 6.437 -16.512 -23.118 1.00 84.31 104 THR A O 1
ATOM 823 N N . VAL A 1 105 ? 8.264 -16.266 -21.841 1.00 87.06 105 VAL A N 1
ATOM 824 C CA . VAL A 1 105 ? 8.050 -14.843 -21.561 1.00 87.06 105 VAL A CA 1
ATOM 825 C C . VAL A 1 105 ? 8.661 -14.003 -22.678 1.00 87.06 105 VAL A C 1
ATOM 827 O O . VAL A 1 105 ? 9.849 -14.106 -22.968 1.00 87.06 105 VAL A O 1
ATOM 830 N N . GLU A 1 106 ? 7.863 -13.113 -23.275 1.00 88.94 106 GLU A N 1
ATOM 831 C CA . GLU A 1 106 ? 8.400 -12.096 -24.180 1.00 88.94 106 GLU A CA 1
ATOM 832 C C . GLU A 1 106 ? 9.346 -11.171 -23.408 1.00 88.94 106 GLU A C 1
ATOM 834 O O . GLU A 1 106 ? 8.927 -10.443 -22.502 1.00 88.94 106 GLU A O 1
ATOM 839 N N . LEU A 1 107 ? 10.625 -11.199 -23.777 1.00 89.44 107 LEU A N 1
ATOM 840 C CA . LEU A 1 107 ? 11.628 -10.296 -23.232 1.00 89.44 107 LEU A CA 1
ATOM 841 C C . LEU A 1 107 ? 11.665 -8.988 -24.024 1.00 89.44 107 LEU A C 1
ATOM 843 O O . LEU A 1 107 ? 11.334 -8.944 -25.210 1.00 89.44 107 LEU A O 1
ATOM 847 N N . SER A 1 108 ? 12.073 -7.912 -23.359 1.00 86.12 108 SER A N 1
ATOM 848 C CA . SER A 1 108 ? 12.267 -6.603 -23.978 1.00 86.12 108 SER A CA 1
ATOM 849 C C . SER A 1 108 ? 13.592 -5.995 -23.534 1.00 86.12 108 SER A C 1
ATOM 851 O O . SER A 1 108 ? 13.927 -6.039 -22.350 1.00 86.12 108 SER A O 1
ATOM 853 N N . ASP A 1 109 ? 14.306 -5.390 -24.483 1.00 84.44 109 ASP A N 1
ATOM 854 C CA . ASP A 1 109 ? 15.527 -4.618 -24.228 1.00 84.44 109 ASP A CA 1
ATOM 855 C C . ASP A 1 109 ? 15.217 -3.151 -23.856 1.00 84.44 109 ASP A C 1
ATOM 857 O O . ASP A 1 109 ? 16.119 -2.352 -23.620 1.00 84.44 109 ASP A O 1
ATOM 861 N N . ALA A 1 110 ? 13.935 -2.767 -23.793 1.00 84.69 110 ALA A N 1
ATOM 862 C CA . ALA A 1 110 ? 13.534 -1.431 -23.359 1.00 84.69 110 ALA A CA 1
ATOM 863 C C . ALA A 1 110 ? 13.907 -1.174 -21.881 1.00 84.69 110 ALA A C 1
ATOM 865 O O . ALA A 1 110 ? 13.936 -2.121 -21.085 1.00 84.69 110 ALA A O 1
ATOM 866 N N . PRO A 1 111 ? 14.147 0.095 -21.483 1.00 80.19 111 PRO A N 1
ATOM 867 C CA . PRO A 1 111 ? 14.436 0.478 -20.101 1.00 80.19 111 PRO A CA 1
ATOM 868 C C . PRO A 1 111 ? 13.381 -0.054 -19.120 1.00 80.19 111 PRO A C 1
ATOM 870 O O . PRO A 1 111 ? 12.187 -0.074 -19.425 1.00 80.19 111 PRO A O 1
ATOM 873 N N . ASP A 1 112 ? 13.819 -0.477 -17.934 1.00 85.19 112 ASP A N 1
ATOM 874 C CA . ASP A 1 112 ? 12.926 -0.890 -16.857 1.00 85.19 112 ASP A CA 1
ATOM 875 C C . ASP A 1 112 ? 12.038 0.298 -16.474 1.00 85.19 112 ASP A C 1
ATOM 877 O O . ASP A 1 112 ? 12.530 1.373 -16.138 1.00 85.19 112 ASP A O 1
ATOM 881 N N . MET A 1 113 ? 10.719 0.113 -16.523 1.00 83.12 113 MET A N 1
ATOM 882 C CA . MET A 1 113 ? 9.761 1.213 -16.382 1.00 83.12 113 MET A CA 1
ATOM 883 C C . MET A 1 113 ? 9.791 1.934 -15.022 1.00 83.12 113 MET A C 1
ATOM 885 O O . MET A 1 113 ? 9.149 2.974 -14.880 1.00 83.12 113 MET A O 1
ATOM 889 N N . ILE A 1 114 ? 10.460 1.374 -14.008 1.00 77.81 114 ILE A N 1
ATOM 890 C CA . ILE A 1 114 ? 10.534 1.939 -12.653 1.00 77.81 114 ILE A CA 1
ATOM 891 C C . ILE A 1 114 ? 11.928 2.483 -12.372 1.00 77.81 114 ILE A C 1
ATOM 893 O O . ILE A 1 114 ? 12.075 3.609 -11.900 1.00 77.81 114 ILE A O 1
ATOM 897 N N . THR A 1 115 ? 12.945 1.664 -12.616 1.00 76.56 115 THR A N 1
ATOM 898 C CA . THR A 1 115 ? 14.336 1.992 -12.292 1.00 76.56 115 THR A CA 1
ATOM 899 C C . THR A 1 115 ? 15.036 2.742 -13.415 1.00 76.56 115 THR A C 1
ATOM 901 O O . THR A 1 115 ? 16.092 3.319 -13.170 1.00 76.56 115 THR A O 1
ATOM 904 N N . TRP A 1 116 ? 14.465 2.738 -14.625 1.00 78.50 116 TRP A N 1
ATOM 905 C CA . TRP A 1 116 ? 15.066 3.254 -15.859 1.00 78.50 116 TRP A CA 1
ATOM 906 C C . TRP A 1 116 ? 16.426 2.643 -16.192 1.00 78.50 116 TRP A C 1
ATOM 908 O O . TRP A 1 116 ? 17.107 3.126 -17.090 1.00 78.50 116 TRP A O 1
ATOM 918 N N . ASN A 1 117 ? 16.805 1.566 -15.498 1.00 75.12 117 ASN A N 1
ATOM 919 C CA . ASN A 1 117 ? 17.966 0.775 -15.852 1.00 75.12 117 ASN A CA 1
ATOM 920 C C . ASN A 1 117 ? 17.765 0.276 -17.287 1.00 75.12 117 ASN A C 1
ATOM 922 O O . ASN A 1 117 ? 16.652 -0.106 -17.634 1.00 75.12 117 ASN A O 1
ATOM 926 N N . ASP A 1 118 ? 18.800 0.261 -18.116 1.00 79.69 118 ASP A N 1
ATOM 927 C CA . ASP A 1 118 ? 18.844 -0.189 -19.515 1.00 79.69 118 ASP A CA 1
ATOM 928 C C . ASP A 1 118 ? 19.954 -1.226 -19.761 1.00 79.69 118 ASP A C 1
ATOM 930 O O . ASP A 1 118 ? 20.189 -1.616 -20.897 1.00 79.69 118 ASP A O 1
ATOM 934 N N . ASP A 1 119 ? 20.553 -1.742 -18.681 1.00 78.62 119 ASP A N 1
ATOM 935 C CA . ASP A 1 119 ? 21.551 -2.806 -18.731 1.00 78.62 119 ASP A CA 1
ATOM 936 C C . ASP A 1 119 ? 21.056 -4.023 -19.548 1.00 78.62 119 ASP A C 1
ATOM 938 O O . ASP A 1 119 ? 20.070 -4.662 -19.145 1.00 78.62 119 ASP A O 1
ATOM 942 N N . PRO A 1 120 ? 21.723 -4.349 -20.675 1.00 72.38 120 PRO A N 1
ATOM 943 C CA . PRO A 1 120 ? 21.325 -5.416 -21.591 1.00 72.38 120 PRO A CA 1
ATOM 944 C C . PRO A 1 120 ? 21.538 -6.828 -21.026 1.00 72.38 120 PRO A C 1
ATOM 946 O O . PRO A 1 120 ? 20.943 -7.787 -21.541 1.00 72.38 120 PRO A O 1
ATOM 949 N N . GLU A 1 121 ? 22.358 -6.970 -19.977 1.00 74.94 121 GLU A N 1
ATOM 950 C CA . GLU A 1 121 ? 22.535 -8.233 -19.253 1.00 74.94 121 GLU A CA 1
ATOM 951 C C . GLU A 1 121 ? 21.314 -8.539 -18.368 1.00 74.94 121 GLU A C 1
ATOM 953 O O . GLU A 1 121 ? 20.963 -9.700 -18.152 1.00 74.94 121 GLU A O 1
ATOM 958 N N . ASN A 1 122 ? 20.591 -7.500 -17.939 1.00 76.94 122 ASN A N 1
ATOM 959 C CA . ASN A 1 122 ? 19.397 -7.607 -17.109 1.00 76.94 122 ASN A CA 1
ATOM 960 C C . ASN A 1 122 ? 18.121 -7.707 -17.959 1.00 76.94 122 ASN A C 1
ATOM 962 O O . ASN A 1 122 ? 17.446 -6.708 -18.243 1.00 76.94 122 ASN A O 1
ATOM 966 N N . LYS A 1 123 ? 17.763 -8.940 -18.338 1.00 79.44 123 LYS A N 1
ATOM 967 C CA . LYS A 1 123 ? 16.553 -9.241 -19.119 1.00 79.44 123 LYS A CA 1
ATOM 968 C C . LYS A 1 123 ? 15.273 -8.819 -18.392 1.00 79.44 123 LYS A C 1
ATOM 970 O O . LYS A 1 123 ? 15.084 -9.104 -17.212 1.00 79.44 123 LYS A O 1
ATOM 975 N N . ARG A 1 124 ? 14.361 -8.166 -19.121 1.00 88.44 124 ARG A N 1
ATOM 976 C CA . ARG A 1 124 ? 13.068 -7.696 -18.597 1.00 88.44 124 ARG A CA 1
ATOM 977 C C . ARG A 1 124 ? 11.914 -8.395 -19.265 1.00 88.44 124 ARG A C 1
ATOM 979 O O . ARG A 1 124 ? 11.930 -8.610 -20.474 1.00 88.44 124 ARG A O 1
ATOM 986 N N . ALA A 1 125 ? 10.880 -8.649 -18.479 1.00 91.00 125 ALA A N 1
ATOM 987 C CA . ALA A 1 125 ? 9.609 -9.110 -18.989 1.00 91.00 125 ALA A CA 1
ATOM 988 C C . ALA A 1 125 ? 8.865 -7.955 -19.665 1.00 91.00 125 ALA A C 1
ATOM 990 O O . ALA A 1 125 ? 8.791 -6.838 -19.139 1.00 91.00 125 ALA A O 1
ATOM 991 N N . LYS A 1 126 ? 8.263 -8.240 -20.816 1.00 93.56 126 LYS A N 1
ATOM 992 C CA . LYS A 1 126 ? 7.310 -7.353 -21.468 1.00 93.56 126 LYS A CA 1
ATOM 993 C C . LYS A 1 126 ? 5.926 -7.571 -20.864 1.00 93.56 126 LYS A C 1
ATOM 995 O O . LYS A 1 126 ? 5.357 -8.658 -20.937 1.00 93.56 126 LYS A O 1
ATOM 1000 N N . MET A 1 127 ? 5.383 -6.528 -20.247 1.00 92.75 127 MET A N 1
ATOM 1001 C CA . MET A 1 127 ? 4.040 -6.559 -19.670 1.00 92.75 127 MET A CA 1
ATOM 1002 C C . MET A 1 127 ? 2.967 -6.546 -20.775 1.00 92.75 127 MET A C 1
ATOM 1004 O O . MET A 1 127 ? 3.242 -6.072 -21.880 1.00 92.75 127 MET A O 1
ATOM 1008 N N . PRO A 1 128 ? 1.708 -6.935 -20.484 1.00 90.75 128 PRO A N 1
ATOM 1009 C CA . PRO A 1 128 ? 0.596 -6.852 -21.443 1.00 90.75 128 PRO A CA 1
ATOM 1010 C C . PRO A 1 128 ? 0.332 -5.444 -22.002 1.00 90.75 128 PRO A C 1
ATOM 1012 O O . PRO A 1 128 ? -0.305 -5.292 -23.039 1.00 90.75 128 PRO A O 1
ATOM 1015 N N . CYS A 1 129 ? 0.817 -4.404 -21.318 1.00 89.38 129 CYS A N 1
ATOM 1016 C CA . CYS A 1 129 ? 0.775 -3.020 -21.787 1.00 89.38 129 CYS A CA 1
ATOM 1017 C C . CYS A 1 129 ? 1.920 -2.634 -22.734 1.00 89.38 129 CYS A C 1
ATOM 1019 O O . CYS A 1 129 ? 2.013 -1.479 -23.133 1.00 89.38 129 CYS A O 1
ATOM 1021 N N . GLY A 1 130 ? 2.819 -3.567 -23.056 1.00 90.00 130 GLY A N 1
ATOM 1022 C CA . GLY A 1 130 ? 3.988 -3.358 -23.911 1.00 90.00 130 GLY A CA 1
ATOM 1023 C C . GLY A 1 130 ? 5.224 -2.803 -23.196 1.00 90.00 130 GLY A C 1
ATOM 1024 O O . GLY A 1 130 ? 6.316 -2.872 -23.752 1.00 90.00 130 GLY A O 1
ATOM 1025 N N . HIS A 1 131 ? 5.088 -2.297 -21.968 1.00 91.19 131 HIS A N 1
ATOM 1026 C CA . HIS A 1 131 ? 6.203 -1.738 -21.199 1.00 91.19 131 HIS A CA 1
ATOM 1027 C C . HIS A 1 131 ? 7.054 -2.833 -20.537 1.00 91.19 131 HIS A C 1
ATOM 1029 O O . HIS A 1 131 ? 6.535 -3.868 -20.114 1.00 91.19 131 HIS A O 1
ATOM 1035 N N . ALA A 1 132 ? 8.358 -2.583 -20.417 1.00 91.75 132 ALA A N 1
ATOM 1036 C CA . ALA A 1 132 ? 9.327 -3.531 -19.875 1.00 91.75 132 ALA A CA 1
ATOM 1037 C C . ALA A 1 132 ? 9.575 -3.325 -18.375 1.00 91.75 132 ALA A C 1
ATOM 1039 O O . ALA A 1 132 ? 9.623 -2.194 -17.889 1.00 91.75 132 ALA A O 1
ATOM 1040 N N . ILE A 1 133 ? 9.745 -4.419 -17.634 1.00 91.00 133 ILE A N 1
ATOM 1041 C CA . ILE A 1 133 ? 10.090 -4.389 -16.209 1.00 91.00 133 ILE A CA 1
ATOM 1042 C C . ILE A 1 133 ? 10.849 -5.649 -15.793 1.00 91.00 133 ILE A C 1
ATOM 1044 O O . ILE A 1 133 ? 10.586 -6.749 -16.279 1.00 91.00 133 ILE A O 1
ATOM 1048 N N . THR A 1 134 ? 11.798 -5.486 -14.880 1.00 89.12 134 THR A N 1
ATOM 1049 C CA . THR A 1 134 ? 12.498 -6.597 -14.227 1.00 89.12 134 THR A CA 1
ATOM 1050 C C . THR A 1 134 ? 11.576 -7.308 -13.225 1.00 89.12 134 THR A C 1
ATOM 1052 O O . THR A 1 134 ? 10.746 -6.654 -12.575 1.00 89.12 134 THR A O 1
ATOM 1055 N N . PRO A 1 135 ? 11.699 -8.636 -13.044 1.00 90.19 135 PRO A N 1
ATOM 1056 C CA . PRO A 1 135 ? 10.910 -9.372 -12.053 1.00 90.19 135 PRO A CA 1
ATOM 1057 C C . PRO A 1 135 ? 11.026 -8.795 -10.633 1.00 90.19 135 PRO A C 1
ATOM 1059 O O . PRO A 1 135 ? 10.041 -8.732 -9.889 1.00 90.19 135 PRO A O 1
ATOM 1062 N N . GLU A 1 136 ? 12.216 -8.326 -10.260 1.00 85.94 136 GLU A N 1
ATOM 1063 C CA . GLU A 1 136 ? 12.524 -7.711 -8.971 1.00 85.94 136 GLU A CA 1
ATOM 1064 C C . GLU A 1 136 ? 11.759 -6.395 -8.795 1.00 85.94 136 GLU A C 1
ATOM 1066 O O . GLU A 1 136 ? 11.044 -6.216 -7.801 1.00 85.94 136 GLU A O 1
ATOM 1071 N N . SER A 1 137 ? 11.832 -5.497 -9.783 1.00 86.50 137 SER A N 1
ATOM 1072 C CA . SER A 1 137 ? 11.117 -4.216 -9.748 1.00 86.50 137 SER A CA 1
ATOM 1073 C C . SER A 1 137 ? 9.605 -4.417 -9.723 1.00 86.50 137 SER A C 1
ATOM 1075 O O . SER A 1 137 ? 8.908 -3.760 -8.943 1.00 86.50 137 SER A O 1
ATOM 1077 N N . LEU A 1 138 ? 9.087 -5.381 -10.494 1.00 90.88 138 LEU A N 1
ATOM 1078 C CA . LEU A 1 138 ? 7.664 -5.722 -10.496 1.00 90.88 138 LEU A CA 1
ATOM 1079 C C . LEU A 1 138 ? 7.201 -6.233 -9.125 1.00 90.88 138 LEU A C 1
ATOM 1081 O O . LEU A 1 138 ? 6.156 -5.808 -8.620 1.00 90.88 138 LEU A O 1
ATOM 1085 N N . THR A 1 139 ? 8.002 -7.095 -8.493 1.00 89.62 139 THR A N 1
ATOM 1086 C CA . THR A 1 139 ? 7.740 -7.626 -7.149 1.00 89.62 139 THR A CA 1
ATOM 1087 C C . THR A 1 139 ? 7.677 -6.503 -6.118 1.00 89.62 139 THR A C 1
ATOM 1089 O O . THR A 1 139 ? 6.698 -6.392 -5.371 1.00 89.62 139 THR A O 1
ATOM 1092 N N . MET A 1 140 ? 8.704 -5.650 -6.078 1.00 82.94 140 MET A N 1
ATOM 1093 C CA . MET A 1 140 ? 8.793 -4.547 -5.119 1.00 82.94 140 MET A CA 1
ATOM 1094 C C . MET A 1 140 ? 7.650 -3.549 -5.299 1.00 82.94 140 MET A C 1
ATOM 1096 O O . MET A 1 140 ? 7.004 -3.146 -4.326 1.00 82.94 140 MET A O 1
ATOM 1100 N N . TYR A 1 141 ? 7.349 -3.194 -6.547 1.00 86.12 141 TYR A N 1
ATOM 1101 C CA . TYR A 1 141 ? 6.273 -2.269 -6.867 1.00 86.12 141 TYR A CA 1
ATOM 1102 C C . TYR A 1 141 ? 4.913 -2.803 -6.421 1.00 86.12 141 TYR A C 1
ATOM 1104 O O . TYR A 1 141 ? 4.191 -2.121 -5.685 1.00 86.12 141 TYR A O 1
ATOM 1112 N N . CYS A 1 142 ? 4.582 -4.045 -6.777 1.00 88.44 142 CYS A N 1
ATOM 1113 C CA . CYS A 1 142 ? 3.318 -4.651 -6.378 1.00 88.44 142 CYS A CA 1
ATOM 1114 C C . CYS A 1 142 ? 3.222 -4.811 -4.853 1.00 88.44 142 CYS A C 1
ATOM 1116 O O . CYS A 1 142 ? 2.181 -4.506 -4.264 1.00 88.44 142 CYS A O 1
ATOM 1118 N N . ARG A 1 143 ? 4.322 -5.169 -4.177 1.00 86.81 143 ARG A N 1
ATOM 1119 C CA . ARG A 1 143 ? 4.391 -5.204 -2.708 1.00 86.81 143 ARG A CA 1
ATOM 1120 C C . ARG A 1 143 ? 4.087 -3.832 -2.094 1.00 86.81 143 ARG A C 1
ATOM 1122 O O . ARG A 1 143 ? 3.328 -3.749 -1.127 1.00 86.81 143 ARG A O 1
ATOM 1129 N N . SER A 1 144 ? 4.603 -2.746 -2.674 1.00 80.31 144 SER A N 1
ATOM 1130 C CA . SER A 1 144 ? 4.312 -1.378 -2.215 1.00 80.31 144 SER A CA 1
ATOM 1131 C C . SER A 1 144 ? 2.823 -1.011 -2.350 1.00 80.31 144 SER A C 1
ATOM 1133 O O . SER A 1 144 ? 2.246 -0.385 -1.457 1.00 80.31 144 SER A O 1
ATOM 1135 N N . ILE A 1 145 ? 2.161 -1.458 -3.425 1.00 80.06 145 ILE A N 1
ATOM 1136 C CA . ILE A 1 145 ? 0.720 -1.264 -3.645 1.00 80.06 145 ILE A CA 1
ATOM 1137 C C . ILE A 1 145 ? -0.081 -1.986 -2.559 1.00 80.06 145 ILE A C 1
ATOM 1139 O O . ILE A 1 145 ? -0.968 -1.381 -1.947 1.00 80.06 145 ILE A O 1
ATOM 1143 N N . LEU A 1 146 ? 0.256 -3.248 -2.290 1.00 83.50 146 LEU A N 1
ATOM 1144 C CA . LEU A 1 146 ? -0.398 -4.064 -1.267 1.00 83.50 146 LEU A CA 1
ATOM 1145 C C . LEU A 1 146 ? -0.221 -3.478 0.137 1.00 83.50 146 LEU A C 1
ATOM 1147 O O . LEU A 1 146 ? -1.185 -3.398 0.901 1.00 83.50 146 LEU A O 1
ATOM 1151 N N . ASN A 1 147 ? 0.979 -3.002 0.467 1.00 78.25 147 ASN A N 1
ATOM 1152 C CA . ASN A 1 147 ? 1.247 -2.339 1.744 1.00 78.25 147 ASN A CA 1
ATOM 1153 C C . ASN A 1 147 ? 0.482 -1.024 1.903 1.00 78.25 147 ASN A C 1
ATOM 1155 O O . ASN A 1 147 ? 0.051 -0.697 3.005 1.00 78.25 147 ASN A O 1
ATOM 1159 N N . ALA A 1 148 ? 0.219 -0.320 0.803 1.00 71.50 148 ALA A N 1
ATOM 1160 C CA . ALA A 1 148 ? -0.641 0.860 0.787 1.00 71.50 148 ALA A CA 1
ATOM 1161 C C . ALA A 1 148 ? -2.153 0.535 0.885 1.00 71.50 148 ALA A C 1
ATOM 1163 O O . ALA A 1 148 ? -2.983 1.413 0.643 1.00 71.50 148 ALA A O 1
ATOM 1164 N N . GLY A 1 149 ? -2.544 -0.713 1.176 1.00 72.81 149 GLY A N 1
ATOM 1165 C CA . GLY A 1 149 ? -3.948 -1.116 1.320 1.00 72.81 149 GLY A CA 1
ATOM 1166 C C . GLY A 1 149 ? -4.704 -1.237 -0.010 1.00 72.81 149 GLY A C 1
ATOM 1167 O O . GLY A 1 149 ? -5.937 -1.165 -0.053 1.00 72.81 149 GLY A O 1
ATOM 1168 N N . ARG A 1 150 ? -3.995 -1.341 -1.139 1.00 79.81 150 ARG A N 1
ATOM 1169 C CA . ARG A 1 150 ? -4.577 -1.499 -2.483 1.00 79.81 150 ARG A CA 1
ATOM 1170 C C . ARG A 1 150 ? -4.485 -2.955 -2.939 1.00 79.81 150 ARG A C 1
ATOM 1172 O O . ARG A 1 150 ? -3.668 -3.703 -2.427 1.00 79.81 150 ARG A O 1
ATOM 1179 N N . SER A 1 151 ? -5.341 -3.341 -3.882 1.00 84.06 151 SER A N 1
ATOM 1180 C CA . SER A 1 151 ? -5.397 -4.713 -4.426 1.00 84.06 151 SER A CA 1
ATOM 1181 C C . SER A 1 151 ? -5.452 -4.747 -5.954 1.00 84.06 151 SER A C 1
ATOM 1183 O O . SER A 1 151 ? -5.606 -5.814 -6.526 1.00 84.06 151 SER A O 1
ATOM 1185 N N . ARG A 1 152 ? -5.378 -3.578 -6.603 1.00 85.25 152 ARG A N 1
ATOM 1186 C CA . ARG A 1 152 ? -5.360 -3.432 -8.061 1.00 85.25 152 ARG A CA 1
ATOM 1187 C C . ARG A 1 152 ? -3.966 -3.000 -8.479 1.00 85.25 152 ARG A C 1
ATOM 1189 O O . ARG A 1 152 ? -3.448 -2.027 -7.919 1.00 85.25 152 ARG A O 1
ATOM 1196 N N . PHE A 1 153 ? -3.382 -3.723 -9.424 1.00 89.44 153 PHE A N 1
ATOM 1197 C CA . PHE A 1 153 ? -2.069 -3.436 -9.984 1.00 89.44 153 PHE A CA 1
ATOM 1198 C C . PHE A 1 153 ? -2.259 -2.710 -11.309 1.00 89.44 153 PHE A C 1
ATOM 1200 O O . PHE A 1 153 ? -3.043 -3.148 -12.143 1.00 89.44 153 PHE A O 1
ATOM 1207 N N . VAL A 1 154 ? -1.592 -1.575 -11.480 1.00 86.88 154 VAL A N 1
ATOM 1208 C CA . VAL A 1 154 ? -1.702 -0.748 -12.686 1.00 86.88 154 VAL A CA 1
ATOM 1209 C C . VAL A 1 154 ? -0.315 -0.337 -13.141 1.00 86.88 154 VAL A C 1
ATOM 1211 O O . VAL A 1 154 ? 0.563 -0.119 -12.306 1.00 86.88 154 VAL A O 1
ATOM 1214 N N . CYS A 1 155 ? -0.128 -0.204 -14.450 1.00 88.88 155 CYS A N 1
ATOM 1215 C CA . CYS A 1 155 ? 1.140 0.228 -15.015 1.00 88.88 155 CYS A CA 1
ATOM 1216 C C . CYS A 1 155 ? 1.467 1.685 -14.627 1.00 88.88 155 CYS A C 1
ATOM 1218 O O . CYS A 1 155 ? 0.673 2.582 -14.937 1.00 88.88 155 CYS A O 1
ATOM 1220 N N . PRO A 1 156 ? 2.628 1.949 -13.991 1.00 84.38 156 PRO A N 1
ATOM 1221 C CA . PRO A 1 156 ? 3.043 3.295 -13.602 1.00 84.38 156 PRO A CA 1
ATOM 1222 C C . PRO A 1 156 ? 3.778 4.067 -14.709 1.00 84.38 156 PRO A C 1
ATOM 1224 O O . PRO A 1 156 ? 4.243 5.169 -14.438 1.00 84.38 156 PRO A O 1
ATOM 1227 N N . TYR A 1 157 ? 3.931 3.511 -15.917 1.00 81.38 157 TYR A N 1
ATOM 1228 C CA . TYR A 1 157 ? 4.759 4.129 -16.955 1.00 81.38 157 TYR A CA 1
ATOM 1229 C C . TYR A 1 157 ? 4.149 5.453 -17.452 1.00 81.38 157 TYR A C 1
ATOM 1231 O O . TYR A 1 157 ? 2.967 5.466 -17.817 1.00 81.38 157 TYR A O 1
ATOM 1239 N N . PRO A 1 158 ? 4.910 6.562 -17.467 1.00 77.50 158 PRO A N 1
ATOM 1240 C CA . PRO A 1 158 ? 4.462 7.825 -18.043 1.00 77.50 158 PRO A CA 1
ATOM 1241 C C . PRO A 1 158 ? 4.515 7.755 -19.577 1.00 77.50 158 PRO A C 1
ATOM 1243 O O . PRO A 1 158 ? 5.570 7.520 -20.154 1.00 77.50 158 PRO A O 1
ATOM 1246 N N . ILE A 1 159 ? 3.376 7.961 -20.239 1.00 78.88 159 ILE A N 1
ATOM 1247 C CA . ILE A 1 159 ? 3.258 7.961 -21.708 1.00 78.88 159 ILE A CA 1
ATOM 1248 C C . ILE A 1 159 ? 3.538 9.354 -22.284 1.00 78.88 159 ILE A C 1
ATOM 1250 O O . ILE A 1 159 ? 4.011 9.467 -23.413 1.00 78.88 159 ILE A O 1
ATOM 1254 N N . SER A 1 160 ? 3.276 10.420 -21.523 1.00 75.50 160 SER A N 1
ATOM 1255 C CA . SER A 1 160 ? 3.583 11.787 -21.945 1.00 75.50 160 SER A CA 1
ATOM 1256 C C . SER A 1 160 ? 4.300 12.584 -20.859 1.00 75.50 160 SER A C 1
ATOM 1258 O O . SER A 1 160 ? 4.165 12.316 -19.663 1.00 75.50 160 SER A O 1
ATOM 1260 N N . GLN A 1 161 ? 5.066 13.583 -21.302 1.00 67.50 161 GLN A N 1
ATOM 1261 C CA . GLN A 1 161 ? 5.713 14.581 -20.445 1.00 67.50 161 GLN A CA 1
ATOM 1262 C C . GLN A 1 161 ? 4.800 15.791 -20.171 1.00 67.50 161 GLN A C 1
ATOM 1264 O O . GLN A 1 161 ? 5.276 16.818 -19.693 1.00 67.50 161 GLN A O 1
ATOM 1269 N N . ASP A 1 162 ? 3.505 15.690 -20.487 1.00 68.44 162 ASP A N 1
ATOM 1270 C CA . ASP A 1 162 ? 2.547 16.773 -20.258 1.00 68.44 162 ASP A CA 1
ATOM 1271 C C . ASP A 1 162 ? 2.420 17.090 -18.761 1.00 68.44 162 ASP A C 1
ATOM 1273 O O . ASP A 1 162 ? 2.691 16.252 -17.900 1.00 68.44 162 ASP A O 1
ATOM 1277 N N . GLU A 1 163 ? 1.954 18.294 -18.427 1.00 62.25 163 GLU A N 1
ATOM 1278 C CA . GLU A 1 163 ? 1.567 18.634 -17.059 1.00 62.25 163 GLU A CA 1
ATOM 1279 C C . GLU A 1 163 ? 0.034 18.725 -16.947 1.00 62.25 163 GLU A C 1
ATOM 1281 O O . GLU A 1 163 ? -0.559 19.677 -17.461 1.00 62.25 163 GLU A O 1
ATOM 1286 N N . PRO A 1 164 ? -0.642 17.783 -16.254 1.00 57.50 164 PRO A N 1
ATOM 1287 C CA . PRO A 1 164 ? -0.106 16.646 -15.495 1.00 57.50 164 PRO A CA 1
ATOM 1288 C C . PRO A 1 164 ? 0.284 15.439 -16.374 1.00 57.50 164 PRO A C 1
ATOM 1290 O O . PRO A 1 164 ? -0.366 15.204 -17.394 1.00 57.50 164 PRO A O 1
ATOM 1293 N N . PRO A 1 165 ? 1.276 14.630 -15.946 1.00 64.12 165 PRO A N 1
ATOM 1294 C CA . PRO A 1 165 ? 1.771 13.510 -16.739 1.00 64.12 165 PRO A CA 1
ATOM 1295 C C . PRO A 1 165 ? 0.682 12.463 -16.941 1.00 64.12 165 PRO A C 1
ATOM 1297 O O . PRO A 1 165 ? -0.009 12.064 -15.996 1.00 64.12 165 PRO A O 1
ATOM 1300 N N . VAL A 1 166 ? 0.544 12.006 -18.184 1.00 74.38 166 VAL A N 1
ATOM 1301 C CA . VAL A 1 166 ? -0.389 10.940 -18.538 1.00 74.38 166 VAL A CA 1
ATOM 1302 C C . VAL A 1 166 ? 0.305 9.604 -18.319 1.00 74.38 166 VAL A C 1
ATOM 1304 O O . VAL A 1 166 ? 1.335 9.315 -18.924 1.00 74.38 166 VAL A O 1
ATOM 1307 N N . PHE A 1 167 ? -0.263 8.776 -17.448 1.00 79.94 167 PHE A N 1
ATOM 1308 C CA . PHE A 1 167 ? 0.241 7.434 -17.162 1.00 79.94 167 PHE A CA 1
ATOM 1309 C C . PHE A 1 167 ? -0.488 6.385 -17.997 1.00 79.94 167 PHE A C 1
ATOM 1311 O O . PHE A 1 167 ? -1.666 6.547 -18.309 1.00 79.94 167 PHE A O 1
ATOM 1318 N N . CYS A 1 168 ? 0.191 5.273 -18.283 1.00 85.06 168 CYS A N 1
ATOM 1319 C CA . CYS A 1 168 ? -0.392 4.124 -18.966 1.00 85.06 168 CYS A CA 1
ATOM 1320 C C . CYS A 1 168 ? -1.638 3.605 -18.254 1.00 85.06 168 CYS A C 1
ATOM 1322 O O . CYS A 1 168 ? -2.686 3.459 -18.876 1.00 85.06 168 CYS A O 1
ATOM 1324 N N . GLY A 1 169 ? -1.541 3.333 -16.951 1.00 81.06 169 GLY A N 1
ATOM 1325 C CA . GLY A 1 169 ? -2.704 2.986 -16.136 1.00 81.06 169 GLY A CA 1
ATOM 1326 C C . GLY A 1 169 ? -3.386 1.661 -16.491 1.00 81.06 169 GLY A C 1
ATOM 1327 O O . GLY A 1 169 ? -4.379 1.324 -15.847 1.00 81.06 169 GLY A O 1
ATOM 1328 N N . GLN A 1 170 ? -2.869 0.894 -17.459 1.00 89.06 170 GLN A N 1
ATOM 1329 C CA . GLN A 1 170 ? -3.401 -0.424 -17.793 1.00 89.06 170 GLN A CA 1
ATOM 1330 C C . GLN A 1 170 ? -3.338 -1.334 -16.567 1.00 89.06 170 GLN A C 1
ATOM 1332 O O . GLN A 1 170 ? -2.300 -1.433 -15.908 1.00 89.06 170 GLN A O 1
ATOM 1337 N N . GLU A 1 171 ? -4.465 -1.971 -16.261 1.00 89.94 171 GLU A N 1
ATOM 1338 C CA . GLU A 1 171 ? -4.587 -2.902 -15.148 1.00 89.94 171 GLU A CA 1
ATOM 1339 C C . GLU A 1 171 ? -3.903 -4.227 -15.485 1.00 89.94 171 GLU A C 1
ATOM 1341 O O . GLU A 1 171 ? -4.018 -4.736 -16.600 1.00 89.94 171 GLU A O 1
ATOM 1346 N N . TRP A 1 172 ? -3.161 -4.755 -14.517 1.00 92.38 172 TRP A N 1
ATOM 1347 C CA . TRP A 1 172 ? -2.487 -6.042 -14.609 1.00 92.38 172 TRP A CA 1
ATOM 1348 C C . TRP A 1 172 ? -3.232 -7.064 -13.768 1.00 92.38 172 TRP A C 1
ATOM 1350 O O . TRP A 1 172 ? -3.518 -6.823 -12.588 1.00 92.38 172 TRP A O 1
ATOM 1360 N N . GLU A 1 173 ? -3.506 -8.226 -14.351 1.00 91.50 173 GLU A N 1
ATOM 1361 C CA . GLU A 1 173 ? -4.083 -9.327 -13.599 1.00 91.50 173 GLU A CA 1
ATOM 1362 C C . GLU A 1 173 ? -3.040 -9.934 -12.657 1.00 91.50 173 GLU A C 1
ATOM 1364 O O . GLU A 1 173 ? -1.841 -9.976 -12.941 1.00 91.50 173 GLU A O 1
ATOM 1369 N N . TYR A 1 174 ? -3.490 -10.445 -11.507 1.00 92.88 174 TYR A N 1
ATOM 1370 C CA . TYR A 1 174 ? -2.573 -11.072 -10.553 1.00 92.88 174 TYR A CA 1
ATOM 1371 C C . TYR A 1 174 ? -1.865 -12.298 -11.152 1.00 92.88 174 TYR A C 1
ATOM 1373 O O . TYR A 1 174 ? -0.744 -12.605 -10.751 1.00 92.88 174 TYR A O 1
ATOM 1381 N N . ILE A 1 175 ? -2.473 -12.970 -12.135 1.00 90.81 175 ILE A N 1
ATOM 1382 C CA . ILE A 1 175 ? -1.835 -14.091 -12.830 1.00 90.81 175 ILE A CA 1
ATOM 1383 C C . ILE A 1 175 ? -0.598 -13.647 -13.623 1.00 90.81 175 ILE A C 1
ATOM 1385 O O . ILE A 1 175 ? 0.440 -14.305 -13.530 1.00 90.81 175 ILE A O 1
ATOM 1389 N N . ASP A 1 176 ? -0.663 -12.491 -14.287 1.00 92.62 176 ASP A N 1
ATOM 1390 C CA . ASP A 1 176 ? 0.474 -11.902 -14.997 1.00 92.62 176 ASP A CA 1
ATOM 1391 C C . ASP A 1 176 ? 1.551 -11.458 -14.012 1.00 92.62 176 ASP A C 1
ATOM 1393 O O . ASP A 1 176 ? 2.721 -11.790 -14.182 1.00 92.62 176 ASP A O 1
ATOM 1397 N N . VAL A 1 177 ? 1.160 -10.784 -12.923 1.00 93.00 177 VAL A N 1
ATOM 1398 C CA . VAL A 1 177 ? 2.098 -10.373 -11.865 1.00 93.00 177 VAL A CA 1
ATOM 1399 C C . VAL A 1 177 ? 2.812 -11.589 -11.277 1.00 93.00 177 VAL A C 1
ATOM 1401 O O . VAL A 1 177 ? 4.030 -11.585 -11.138 1.00 93.00 177 VAL A O 1
ATOM 1404 N N . ARG A 1 178 ? 2.079 -12.662 -10.969 1.00 93.44 178 ARG A N 1
ATOM 1405 C CA . ARG A 1 178 ? 2.637 -13.893 -10.400 1.00 93.44 178 ARG A CA 1
ATOM 1406 C C . ARG A 1 178 ? 3.638 -14.565 -11.339 1.00 93.44 178 ARG A C 1
ATOM 1408 O O . ARG A 1 178 ? 4.644 -15.084 -10.852 1.00 93.44 178 ARG A O 1
ATOM 1415 N N . ARG A 1 179 ? 3.344 -14.589 -12.642 1.00 92.19 179 ARG A N 1
ATOM 1416 C CA . ARG A 1 179 ? 4.191 -15.206 -13.670 1.00 92.19 179 ARG A CA 1
ATOM 1417 C C . ARG A 1 179 ? 5.427 -14.354 -13.960 1.00 92.19 179 ARG A C 1
ATOM 1419 O O . ARG A 1 179 ? 6.537 -14.857 -13.851 1.00 92.19 179 ARG A O 1
ATOM 1426 N N . LEU A 1 180 ? 5.241 -13.073 -14.277 1.00 92.75 180 LEU A N 1
ATOM 1427 C CA . LEU A 1 180 ? 6.307 -12.178 -14.743 1.00 92.75 180 LEU A CA 1
ATOM 1428 C C . LEU A 1 180 ? 7.209 -11.676 -13.609 1.00 92.75 180 LEU A C 1
ATOM 1430 O O . LEU A 1 180 ? 8.375 -11.380 -13.837 1.00 92.75 180 LEU A O 1
ATOM 1434 N N . ALA A 1 181 ? 6.706 -11.618 -12.373 1.00 91.69 181 ALA A N 1
ATOM 1435 C CA . ALA A 1 181 ? 7.522 -11.302 -11.202 1.00 91.69 181 ALA A CA 1
ATOM 1436 C C . ALA A 1 181 ? 8.193 -12.540 -10.592 1.00 91.69 181 ALA A C 1
ATOM 1438 O O . ALA A 1 181 ? 8.816 -12.415 -9.540 1.00 91.69 181 ALA A O 1
ATOM 1439 N N . VAL A 1 182 ? 8.002 -13.728 -11.188 1.00 91.50 182 VAL A N 1
ATOM 1440 C CA . VAL A 1 182 ? 8.550 -15.019 -10.735 1.00 91.50 182 VAL A CA 1
ATOM 1441 C C . VAL A 1 182 ? 8.425 -15.169 -9.214 1.00 91.50 182 VAL A C 1
ATOM 1443 O O . VAL A 1 182 ? 9.405 -15.341 -8.488 1.00 91.50 182 VAL A O 1
ATOM 1446 N N . LEU A 1 183 ? 7.204 -14.991 -8.696 1.00 90.94 183 LEU A N 1
ATOM 1447 C CA . LEU A 1 183 ? 7.000 -14.945 -7.248 1.00 90.94 183 LEU A CA 1
ATOM 1448 C C . LEU A 1 183 ? 7.347 -16.297 -6.609 1.00 90.94 183 LEU A C 1
ATOM 1450 O O . LEU A 1 183 ? 6.865 -17.352 -7.053 1.00 90.94 183 LEU A O 1
ATOM 1454 N N . THR A 1 184 ? 8.129 -16.268 -5.530 1.00 90.00 184 THR A N 1
ATOM 1455 C CA . THR A 1 184 ? 8.410 -17.462 -4.719 1.00 90.00 184 THR A CA 1
ATOM 1456 C C . THR A 1 184 ? 7.137 -17.959 -4.019 1.00 90.00 184 THR A C 1
ATOM 1458 O O . THR A 1 184 ? 6.101 -17.289 -4.021 1.00 90.00 184 THR A O 1
ATOM 1461 N N . GLY A 1 185 ? 7.174 -19.158 -3.427 1.00 90.00 185 GLY A N 1
ATOM 1462 C CA . GLY A 1 185 ? 6.038 -19.684 -2.657 1.00 90.00 185 GLY A CA 1
ATOM 1463 C C . GLY A 1 185 ? 5.609 -18.743 -1.524 1.00 90.00 185 GLY A C 1
ATOM 1464 O O . GLY A 1 185 ? 4.422 -18.447 -1.380 1.00 90.00 185 GLY A O 1
ATOM 1465 N N . ASP A 1 186 ? 6.582 -18.201 -0.792 1.00 89.69 186 ASP A N 1
ATOM 1466 C CA . ASP A 1 186 ? 6.336 -17.269 0.311 1.00 89.69 186 ASP A CA 1
ATOM 1467 C C . ASP A 1 186 ? 5.814 -15.917 -0.180 1.00 89.69 186 ASP A C 1
ATOM 1469 O O . ASP A 1 186 ? 4.902 -15.343 0.419 1.00 89.69 186 ASP A O 1
ATOM 1473 N N . GLU A 1 187 ? 6.327 -15.422 -1.309 1.00 91.12 187 GLU A N 1
ATOM 1474 C CA . GLU A 1 187 ? 5.821 -14.195 -1.922 1.00 91.12 187 GLU A CA 1
ATOM 1475 C C . GLU A 1 187 ? 4.383 -14.357 -2.411 1.00 91.12 187 GLU A C 1
ATOM 1477 O O . GLU A 1 187 ? 3.557 -13.490 -2.141 1.00 91.12 187 GLU A O 1
ATOM 1482 N N . LYS A 1 188 ? 4.048 -15.475 -3.068 1.00 92.81 188 LYS A N 1
ATOM 1483 C CA . LYS A 1 188 ? 2.668 -15.773 -3.492 1.00 92.81 188 LYS A CA 1
ATOM 1484 C C . LYS A 1 188 ? 1.721 -15.765 -2.302 1.00 92.81 188 LYS A C 1
ATOM 1486 O O . LYS A 1 188 ? 0.704 -15.076 -2.342 1.00 92.81 188 LYS A O 1
ATOM 1491 N N . LYS A 1 189 ? 2.097 -16.456 -1.222 1.00 91.50 189 LYS A N 1
ATOM 1492 C CA . LYS A 1 189 ? 1.325 -16.482 0.023 1.00 91.50 189 LYS A CA 1
ATOM 1493 C C . LYS A 1 189 ? 1.129 -15.074 0.586 1.00 91.50 189 LYS A C 1
ATOM 1495 O O . LYS A 1 189 ? 0.000 -14.680 0.866 1.00 91.50 189 LYS A O 1
ATOM 1500 N N . TYR A 1 190 ? 2.202 -14.290 0.692 1.00 91.25 190 TYR A N 1
ATOM 1501 C CA . TYR A 1 190 ? 2.128 -12.905 1.158 1.00 91.25 190 TYR A CA 1
ATOM 1502 C C . TYR A 1 190 ? 1.193 -12.050 0.286 1.00 91.25 190 TYR A C 1
ATOM 1504 O O . TYR A 1 190 ? 0.369 -11.296 0.813 1.00 91.25 190 TYR A O 1
ATOM 1512 N N . PHE A 1 191 ? 1.310 -12.154 -1.041 1.00 93.12 191 PHE A N 1
ATOM 1513 C CA . PHE A 1 191 ? 0.494 -11.394 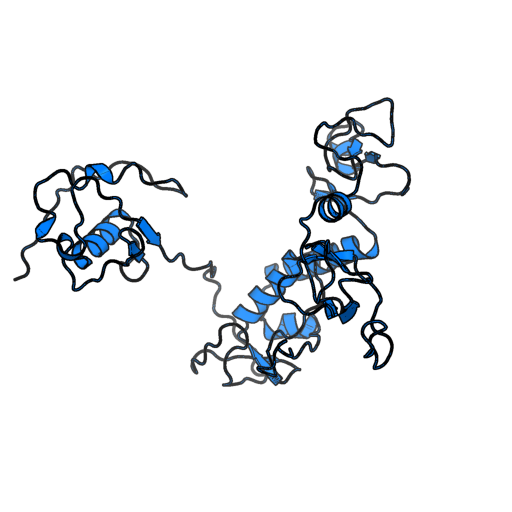-1.985 1.00 93.12 191 PHE A CA 1
ATOM 1514 C C . PHE A 1 191 ? -0.983 -11.769 -1.857 1.00 93.12 191 PHE A C 1
ATOM 1516 O O . PHE A 1 191 ? -1.817 -10.882 -1.687 1.00 93.12 191 PHE A O 1
ATOM 1523 N N . GLU A 1 192 ? -1.308 -13.060 -1.875 1.00 93.69 192 GLU A N 1
ATOM 1524 C CA . GLU A 1 192 ? -2.679 -13.575 -1.772 1.00 93.69 192 GLU A CA 1
ATOM 1525 C C . GLU A 1 192 ? -3.333 -13.176 -0.443 1.00 93.69 192 GLU A C 1
ATOM 1527 O O . GLU A 1 192 ? -4.446 -12.639 -0.434 1.00 93.69 192 GLU A O 1
ATOM 1532 N N . GLU A 1 193 ? -2.616 -13.323 0.676 1.00 89.50 193 GLU A N 1
ATOM 1533 C CA . GLU A 1 193 ? -3.085 -12.881 1.992 1.00 89.50 193 GLU A CA 1
ATOM 1534 C C . GLU A 1 193 ? -3.351 -11.370 2.026 1.00 89.50 193 GLU A C 1
ATOM 1536 O O . GLU A 1 193 ? -4.383 -10.925 2.536 1.00 89.50 193 GLU A O 1
ATOM 1541 N N . LYS A 1 194 ? -2.448 -10.554 1.467 1.00 88.56 194 LYS A N 1
ATOM 1542 C CA . LYS A 1 194 ? -2.610 -9.094 1.429 1.00 88.56 194 LYS A CA 1
ATOM 1543 C C . LYS A 1 194 ? -3.738 -8.650 0.507 1.00 88.56 194 LYS A C 1
ATOM 1545 O O . LYS A 1 194 ? -4.490 -7.755 0.890 1.00 88.56 194 LYS A O 1
ATOM 1550 N N . ILE A 1 195 ? -3.885 -9.259 -0.669 1.00 88.44 195 ILE A N 1
ATOM 1551 C CA . ILE A 1 195 ? -4.982 -8.978 -1.605 1.00 88.44 195 ILE A CA 1
ATOM 1552 C C . ILE A 1 195 ? -6.320 -9.250 -0.918 1.00 88.44 195 ILE A C 1
ATOM 1554 O O . ILE A 1 195 ? -7.182 -8.364 -0.901 1.00 88.44 195 ILE A O 1
ATOM 1558 N N . ALA A 1 196 ? -6.458 -10.426 -0.295 1.00 86.50 196 ALA A N 1
ATOM 1559 C CA . ALA A 1 196 ? -7.662 -10.827 0.422 1.00 86.50 196 ALA A CA 1
ATOM 1560 C C . ALA A 1 196 ? -7.963 -9.881 1.590 1.00 86.50 196 ALA A C 1
ATOM 1562 O O . ALA A 1 196 ? -9.071 -9.353 1.693 1.00 86.50 196 ALA A O 1
ATOM 1563 N N . LYS A 1 197 ? -6.966 -9.585 2.432 1.00 82.31 197 LYS A N 1
ATOM 1564 C CA . LYS A 1 197 ? -7.114 -8.633 3.540 1.00 82.31 197 LYS A CA 1
ATOM 1565 C C . LYS A 1 197 ? -7.555 -7.257 3.054 1.00 82.31 197 LYS A C 1
ATOM 1567 O O . LYS A 1 197 ? -8.555 -6.735 3.535 1.00 82.31 197 LYS A O 1
ATOM 1572 N N . ASN A 1 198 ? -6.861 -6.679 2.076 1.00 81.75 198 ASN A N 1
ATOM 1573 C CA . ASN A 1 198 ? -7.179 -5.354 1.540 1.00 81.75 198 ASN A CA 1
ATOM 1574 C C . ASN A 1 198 ? -8.587 -5.303 0.926 1.00 81.75 198 ASN A C 1
ATOM 1576 O O . ASN A 1 198 ? -9.285 -4.296 1.077 1.00 81.75 198 ASN A O 1
ATOM 1580 N N . TYR A 1 199 ? -9.031 -6.389 0.286 1.00 78.38 199 TYR A N 1
ATOM 1581 C CA . TYR A 1 199 ? -10.400 -6.518 -0.206 1.00 78.38 199 TYR A CA 1
ATOM 1582 C C . TYR A 1 199 ? -11.417 -6.565 0.939 1.00 78.38 199 TYR A C 1
ATOM 1584 O O . TYR A 1 199 ? -12.392 -5.815 0.910 1.00 78.38 199 TYR A O 1
ATOM 1592 N N . LEU A 1 200 ? -11.186 -7.380 1.972 1.00 76.00 200 LEU A N 1
ATOM 1593 C CA . LEU A 1 200 ? -12.068 -7.488 3.142 1.00 76.00 200 LEU A CA 1
ATOM 1594 C C . LEU A 1 200 ? -12.161 -6.162 3.909 1.00 76.00 200 LEU A C 1
ATOM 1596 O O . LEU A 1 200 ? -13.255 -5.724 4.266 1.00 76.00 200 LEU A O 1
ATOM 1600 N N . PHE A 1 201 ? -11.036 -5.471 4.102 1.00 73.69 201 PHE A N 1
ATOM 1601 C CA . PHE A 1 201 ? -11.010 -4.155 4.740 1.00 73.69 201 PHE A CA 1
ATOM 1602 C C . PHE A 1 201 ? -11.825 -3.119 3.963 1.00 73.69 201 PHE A C 1
ATOM 1604 O O . PHE A 1 201 ? -12.562 -2.347 4.571 1.00 73.69 201 PHE A O 1
ATOM 1611 N N . LYS A 1 202 ? -11.726 -3.105 2.628 1.00 66.50 202 LYS A N 1
ATOM 1612 C CA . LYS A 1 202 ? -12.435 -2.127 1.789 1.00 66.50 202 LYS A CA 1
ATOM 1613 C C . LYS A 1 202 ? -13.911 -2.442 1.585 1.00 66.50 202 LYS A C 1
ATOM 1615 O O . LYS A 1 202 ? -14.727 -1.530 1.644 1.00 66.50 202 LYS A O 1
ATOM 1620 N N . SER A 1 203 ? -14.247 -3.699 1.311 1.00 64.88 203 SER A N 1
ATOM 1621 C CA . SER A 1 203 ? -15.612 -4.102 0.950 1.00 64.88 203 SER A CA 1
ATOM 1622 C C . SER A 1 203 ? -16.511 -4.267 2.171 1.00 64.88 203 SER A C 1
ATOM 1624 O O . SER A 1 203 ? -17.644 -3.794 2.179 1.00 64.88 203 SER A O 1
ATOM 1626 N N . MET A 1 204 ? -16.001 -4.907 3.220 1.00 65.88 204 MET A N 1
ATOM 1627 C CA . MET A 1 204 ? -16.786 -5.270 4.397 1.00 65.88 204 MET A CA 1
ATOM 1628 C C . MET A 1 204 ? -16.478 -4.383 5.612 1.00 65.88 204 MET A C 1
ATOM 1630 O O . MET A 1 204 ? -17.166 -4.477 6.627 1.00 65.88 204 MET A O 1
ATOM 1634 N N . GLY A 1 205 ? -15.469 -3.505 5.523 1.00 69.19 205 GLY A N 1
ATOM 1635 C CA . GLY A 1 205 ? -15.125 -2.572 6.595 1.00 69.19 205 GLY A CA 1
ATOM 1636 C C . GLY A 1 205 ? -14.627 -3.279 7.853 1.00 69.19 205 GLY A C 1
ATOM 1637 O O . GLY A 1 205 ? -15.052 -2.921 8.944 1.00 69.19 205 GLY A O 1
ATOM 1638 N N . LEU A 1 206 ? -13.795 -4.314 7.718 1.00 81.00 206 LEU A N 1
ATOM 1639 C CA . LEU A 1 206 ? -13.236 -5.037 8.868 1.00 81.00 206 LEU A CA 1
ATOM 1640 C C . LEU A 1 206 ? -12.138 -4.223 9.570 1.00 81.00 206 LEU A C 1
ATOM 1642 O O . LEU A 1 206 ? -11.661 -3.212 9.057 1.00 81.00 206 LEU A O 1
ATOM 1646 N N . GLN A 1 207 ? -11.713 -4.681 10.745 1.00 80.38 207 GLN A N 1
ATOM 1647 C CA . GLN A 1 207 ? -10.507 -4.209 11.432 1.00 80.38 207 GLN A CA 1
ATOM 1648 C C . GLN A 1 207 ? -9.716 -5.383 12.010 1.00 80.38 207 GLN A C 1
ATOM 1650 O O . GLN A 1 207 ? -10.277 -6.442 12.272 1.00 80.38 207 GLN A O 1
ATOM 1655 N N . GLU A 1 208 ? -8.411 -5.211 12.218 1.00 85.25 208 GLU A N 1
ATOM 1656 C CA . GLU A 1 208 ? -7.577 -6.208 12.899 1.00 85.25 208 GLU A CA 1
ATOM 1657 C C . GLU A 1 208 ? -7.540 -5.959 14.406 1.00 85.25 208 GLU A C 1
ATOM 1659 O O . GLU A 1 208 ? -7.385 -4.828 14.868 1.00 85.25 208 GLU A O 1
ATOM 1664 N N . CYS A 1 209 ? -7.648 -7.037 15.184 1.00 86.19 209 CYS A N 1
ATOM 1665 C CA . CYS A 1 209 ? -7.389 -6.984 16.615 1.00 86.19 209 CYS A CA 1
ATOM 1666 C C . CYS A 1 209 ? -5.913 -6.612 16.847 1.00 86.19 209 CYS A C 1
ATOM 1668 O O . CYS A 1 209 ? -5.033 -7.277 16.290 1.00 86.19 209 CYS A O 1
ATOM 1670 N N . PRO A 1 210 ? -5.599 -5.607 17.684 1.00 87.88 210 PRO A N 1
ATOM 1671 C CA . PRO A 1 210 ? -4.217 -5.189 17.915 1.00 87.88 210 PRO A CA 1
ATOM 1672 C C . PRO A 1 210 ? -3.360 -6.294 18.545 1.00 87.88 210 PRO A C 1
ATOM 1674 O O . PRO A 1 210 ? -2.177 -6.381 18.214 1.00 87.88 210 PRO A O 1
ATOM 1677 N N . GLU A 1 211 ? -3.955 -7.147 19.388 1.00 87.12 211 GLU A N 1
ATOM 1678 C CA . GLU A 1 211 ? -3.260 -8.226 20.097 1.00 87.12 211 GLU A CA 1
ATOM 1679 C C . GLU A 1 211 ? -3.054 -9.465 19.221 1.00 87.12 211 GLU A C 1
ATOM 1681 O O . GLU A 1 211 ? -1.922 -9.850 18.955 1.00 87.12 211 GLU A O 1
ATOM 1686 N N . CYS A 1 212 ? -4.135 -10.097 18.757 1.00 88.31 212 CYS A N 1
ATOM 1687 C CA . CYS A 1 212 ? -4.056 -11.398 18.083 1.00 88.31 212 CYS A CA 1
ATOM 1688 C C . CYS A 1 212 ? -4.100 -11.324 16.550 1.00 88.31 212 CYS A C 1
ATOM 1690 O O . CYS A 1 212 ? -4.086 -12.363 15.897 1.00 88.31 212 CYS A O 1
ATOM 1692 N N . LYS A 1 213 ? -4.208 -10.120 15.967 1.00 85.94 213 LYS A N 1
ATOM 1693 C CA . LYS A 1 213 ? -4.309 -9.875 14.513 1.00 85.94 213 LYS A CA 1
ATOM 1694 C C . LYS A 1 213 ? -5.490 -10.559 13.815 1.00 85.94 213 LYS A C 1
ATOM 1696 O O . LYS A 1 213 ? -5.545 -10.598 12.589 1.00 85.94 213 LYS A O 1
ATOM 1701 N N . SER A 1 214 ? -6.464 -11.068 14.572 1.00 86.06 214 SER A N 1
ATOM 1702 C CA . SER A 1 214 ? -7.687 -11.626 14.002 1.00 86.06 214 SER A CA 1
ATOM 1703 C C . SER A 1 214 ? -8.549 -10.534 13.389 1.00 86.06 214 SER A C 1
ATOM 1705 O O . SER A 1 214 ? -8.660 -9.440 13.948 1.00 86.06 214 SER A O 1
ATOM 1707 N N . LEU A 1 215 ? -9.216 -10.857 12.288 1.00 84.94 215 LEU A N 1
ATOM 1708 C CA . LEU A 1 215 ? -10.163 -9.953 11.654 1.00 84.94 215 LEU A CA 1
ATOM 1709 C C . LEU A 1 215 ? -11.441 -9.843 12.497 1.00 84.94 215 LEU A C 1
ATOM 1711 O O . LEU A 1 215 ? -12.002 -10.842 12.944 1.00 84.94 215 LEU A O 1
ATOM 1715 N N . MET A 1 216 ? -11.888 -8.614 12.717 1.00 85.94 216 MET A N 1
ATOM 1716 C CA . MET A 1 216 ? -13.069 -8.261 13.492 1.00 85.94 216 MET A CA 1
ATOM 1717 C C . MET A 1 216 ? -14.062 -7.542 12.591 1.00 85.94 216 MET A C 1
ATOM 1719 O O . MET A 1 216 ? -13.705 -6.635 11.834 1.00 85.94 216 MET A O 1
ATOM 1723 N N . VAL A 1 217 ? -15.325 -7.932 12.713 1.00 80.94 217 VAL A N 1
ATOM 1724 C CA . VAL A 1 217 ? -16.452 -7.276 12.055 1.00 80.94 217 VAL A CA 1
ATOM 1725 C C . VAL A 1 217 ? -17.218 -6.498 13.110 1.00 80.94 217 VAL A C 1
ATOM 1727 O O . VAL A 1 217 ? -17.385 -6.952 14.243 1.00 80.94 217 VAL A O 1
ATOM 1730 N N . ARG A 1 218 ? -17.715 -5.327 12.725 1.00 81.19 218 ARG A N 1
ATOM 1731 C CA . ARG A 1 218 ? -18.647 -4.557 13.536 1.00 81.19 218 ARG A CA 1
ATOM 1732 C C . ARG A 1 218 ? -20.080 -4.930 13.136 1.00 81.19 218 ARG A C 1
ATOM 1734 O O . ARG A 1 218 ? -20.528 -4.475 12.085 1.00 81.19 218 ARG A O 1
ATOM 1741 N N . PRO A 1 219 ? -20.813 -5.722 13.944 1.00 70.25 219 PRO A N 1
ATOM 1742 C CA . PRO A 1 219 ? -22.152 -6.180 13.571 1.00 70.25 219 PRO A CA 1
ATOM 1743 C C . PRO A 1 219 ? -23.161 -5.029 13.494 1.00 70.25 219 PRO A C 1
ATOM 1745 O O . PRO A 1 219 ? -24.060 -5.058 12.661 1.00 70.25 219 PRO A O 1
ATOM 1748 N N . ASN A 1 220 ? -22.999 -3.989 14.323 1.00 73.19 220 ASN A N 1
ATOM 1749 C CA . ASN A 1 220 ? -23.856 -2.809 14.297 1.00 73.19 220 ASN A CA 1
ATOM 1750 C C . ASN A 1 220 ? -23.040 -1.512 14.187 1.00 73.19 220 ASN A C 1
ATOM 1752 O O . ASN A 1 220 ? -22.212 -1.196 15.044 1.00 73.19 220 ASN A O 1
ATOM 1756 N N . LYS A 1 221 ? -23.318 -0.719 13.145 1.00 73.00 221 LYS A N 1
ATOM 1757 C CA . LYS A 1 221 ? -22.687 0.588 12.891 1.00 73.00 221 LYS A CA 1
ATOM 1758 C C . LYS A 1 221 ? -23.059 1.668 13.916 1.00 73.00 221 LYS A C 1
ATOM 1760 O O . LYS A 1 221 ? -22.456 2.737 13.885 1.00 73.00 221 LYS A O 1
ATOM 1765 N N . THR A 1 222 ? -23.990 1.409 14.834 1.00 72.69 222 THR A N 1
ATOM 1766 C CA . THR A 1 222 ? -24.313 2.322 15.944 1.00 72.69 222 THR A CA 1
ATOM 1767 C C . THR A 1 222 ? -23.459 2.070 17.191 1.00 72.69 222 THR A C 1
ATOM 1769 O O . THR A 1 222 ? -23.203 2.997 17.952 1.00 72.69 222 THR A O 1
ATOM 1772 N N . THR A 1 223 ? -22.928 0.855 17.386 1.00 77.25 223 THR A N 1
ATOM 1773 C CA . THR A 1 223 ? -22.142 0.491 18.582 1.00 77.25 223 THR A CA 1
ATOM 1774 C C . THR A 1 223 ? -20.651 0.578 18.301 1.00 77.25 223 THR A C 1
ATOM 1776 O O . THR A 1 223 ? -20.168 -0.117 17.414 1.00 77.25 223 THR A O 1
ATOM 1779 N N . VAL A 1 224 ? -19.916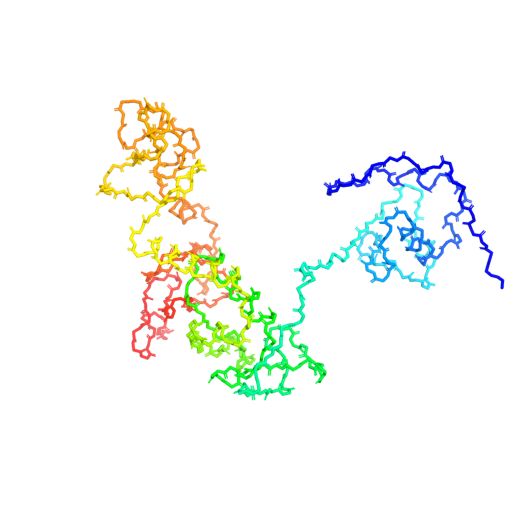 1.434 19.006 1.00 84.94 224 VAL A N 1
ATOM 1780 C CA . VAL A 1 224 ? -18.464 1.617 18.795 1.00 84.94 224 VAL A CA 1
ATOM 1781 C C . VAL A 1 224 ? -17.663 0.513 19.489 1.00 84.94 224 VAL A C 1
ATOM 1783 O O . VAL A 1 224 ? -16.543 0.201 19.087 1.00 84.94 224 VAL A O 1
ATOM 1786 N N . GLN A 1 225 ? -18.239 -0.095 20.522 1.00 87.81 225 GLN A N 1
ATOM 1787 C CA . GLN A 1 225 ? -17.653 -1.237 21.205 1.00 87.81 225 GLN A CA 1
ATOM 1788 C C . GLN A 1 225 ? -17.722 -2.492 20.324 1.00 87.81 225 GLN A C 1
ATOM 1790 O O . GLN A 1 225 ? -18.789 -2.853 19.826 1.00 87.81 225 GLN A O 1
ATOM 1795 N N . VAL A 1 226 ? -16.594 -3.183 20.178 1.00 89.81 226 VAL A N 1
ATOM 1796 C CA . VAL A 1 226 ? -16.498 -4.494 19.523 1.00 89.81 226 VAL A CA 1
ATOM 1797 C C . VAL A 1 226 ? -15.829 -5.506 20.444 1.00 89.81 226 VAL A C 1
ATOM 1799 O O . VAL A 1 226 ? -15.128 -5.132 21.383 1.00 89.81 226 VAL A O 1
ATOM 1802 N N . VAL A 1 227 ? -16.063 -6.793 20.198 1.00 89.88 227 VAL A N 1
ATOM 1803 C CA . VAL A 1 227 ? -15.502 -7.891 20.995 1.00 89.88 227 VAL A CA 1
ATOM 1804 C C . VAL A 1 227 ? -14.584 -8.726 20.119 1.00 89.88 227 VAL A C 1
ATOM 1806 O O . VAL A 1 227 ? -14.997 -9.194 19.059 1.00 89.88 227 VAL A O 1
ATOM 1809 N N . CYS A 1 228 ? -13.354 -8.960 20.574 1.00 90.75 228 CYS A N 1
ATOM 1810 C CA . CYS A 1 228 ? -12.486 -9.947 19.939 1.00 90.75 228 CYS A CA 1
ATOM 1811 C C . CYS A 1 228 ? -12.783 -11.335 20.516 1.00 90.75 228 CYS A C 1
ATOM 1813 O O . CYS A 1 228 ? -12.456 -11.612 21.672 1.00 90.75 228 CYS A O 1
ATOM 1815 N N . LEU A 1 229 ? -13.375 -12.224 19.715 1.00 88.56 229 LEU A N 1
ATOM 1816 C CA . LEU A 1 229 ? -13.761 -13.567 20.162 1.00 88.56 229 LEU A CA 1
ATOM 1817 C C . LEU A 1 229 ? -12.552 -14.436 20.543 1.00 88.56 229 LEU A C 1
ATOM 1819 O O . LEU A 1 229 ? -12.610 -15.155 21.537 1.00 88.56 229 LEU A O 1
ATOM 1823 N N . LEU A 1 230 ? -11.437 -14.331 19.809 1.00 89.88 230 LEU A N 1
ATOM 1824 C CA . LEU A 1 230 ? -10.229 -15.117 20.094 1.00 89.88 230 LEU A CA 1
ATOM 1825 C C . LEU A 1 230 ? -9.528 -14.657 21.372 1.00 89.88 230 LEU A C 1
ATOM 1827 O O . LEU A 1 230 ? -9.224 -15.485 22.226 1.00 89.88 230 LEU A O 1
ATOM 1831 N N . CYS A 1 231 ? -9.323 -13.347 21.550 1.00 91.19 231 CYS A N 1
ATOM 1832 C CA . CYS A 1 231 ? -8.769 -12.829 22.804 1.00 91.19 231 CYS A CA 1
ATOM 1833 C C . CYS A 1 231 ? -9.694 -13.145 23.982 1.00 91.19 231 CYS A C 1
ATOM 1835 O O . CYS A 1 231 ? -9.201 -13.473 25.058 1.00 91.19 231 CYS A O 1
ATOM 1837 N N . SER A 1 232 ? -11.016 -13.099 23.770 1.00 91.56 232 SER A N 1
ATOM 1838 C CA . SER A 1 232 ? -11.971 -13.423 24.830 1.00 91.56 232 SER A CA 1
ATOM 1839 C C . SER A 1 232 ? -11.881 -14.885 25.258 1.00 91.56 232 SER A C 1
ATOM 1841 O O . SER A 1 232 ? -11.862 -15.181 26.450 1.00 91.56 232 SER A O 1
ATOM 1843 N N . LYS A 1 233 ? -11.755 -15.794 24.283 1.00 92.62 233 LYS A N 1
ATOM 1844 C CA . LYS A 1 233 ? -11.545 -17.223 24.527 1.00 92.62 233 LYS A CA 1
ATOM 1845 C C . LYS A 1 233 ? -10.215 -17.482 25.241 1.00 92.62 233 LYS A C 1
ATOM 1847 O O . LYS A 1 233 ? -10.198 -18.172 26.251 1.00 92.62 233 LYS A O 1
ATOM 1852 N N . ASN A 1 234 ? -9.118 -16.900 24.756 1.00 90.88 234 ASN A N 1
ATOM 1853 C CA . ASN A 1 234 ? -7.779 -17.152 25.298 1.00 90.88 234 ASN A CA 1
ATOM 1854 C C . ASN A 1 234 ? -7.598 -16.617 26.725 1.00 90.88 234 ASN A C 1
ATOM 1856 O O . ASN A 1 234 ? -6.868 -17.210 27.510 1.00 90.88 234 ASN A O 1
ATOM 1860 N N . LYS A 1 235 ? -8.249 -15.499 27.066 1.00 89.50 235 LYS A N 1
ATOM 1861 C CA . LYS A 1 235 ? -8.154 -14.868 28.394 1.00 89.50 235 LYS A CA 1
ATOM 1862 C C . LYS A 1 235 ? -9.294 -15.254 29.335 1.00 89.50 235 LYS A C 1
ATOM 1864 O O . LYS A 1 235 ? -9.366 -14.710 30.434 1.00 89.50 235 LYS A O 1
ATOM 1869 N N . ASN A 1 236 ? -10.212 -16.109 28.883 1.00 88.62 236 ASN A N 1
ATOM 1870 C CA . ASN A 1 236 ? -11.433 -16.491 29.592 1.00 88.62 236 ASN A CA 1
ATOM 1871 C C . ASN A 1 236 ? -12.234 -15.293 30.160 1.00 88.62 236 ASN A C 1
ATOM 1873 O O . ASN A 1 236 ? -12.831 -15.370 31.229 1.00 88.62 236 ASN A O 1
ATOM 1877 N N . THR A 1 237 ? -12.195 -14.152 29.468 1.00 89.81 237 THR A N 1
ATOM 1878 C CA . THR A 1 237 ? -12.805 -12.874 29.879 1.00 89.81 237 THR A CA 1
ATOM 1879 C C . THR A 1 237 ? -13.242 -12.103 28.639 1.00 89.81 237 THR A C 1
ATOM 1881 O O . THR A 1 237 ? -12.586 -12.192 27.607 1.00 89.81 237 THR A O 1
ATOM 1884 N N . THR A 1 238 ? -14.334 -11.332 28.683 1.00 88.50 238 THR A N 1
ATOM 1885 C CA . THR A 1 238 ? -14.780 -10.583 27.497 1.00 88.50 238 THR A CA 1
ATOM 1886 C C . THR A 1 238 ? -13.797 -9.465 27.142 1.00 88.50 238 THR A C 1
ATOM 1888 O O . THR A 1 238 ? -13.600 -8.495 27.876 1.00 88.50 238 THR A O 1
ATOM 1891 N N . TYR A 1 239 ? -13.165 -9.589 25.977 1.00 90.62 239 TYR A N 1
ATOM 1892 C CA . TYR A 1 239 ? -12.183 -8.631 25.491 1.00 90.62 239 TYR A CA 1
ATOM 1893 C C . TYR A 1 239 ? -12.850 -7.585 24.591 1.00 90.62 239 TYR A C 1
ATOM 1895 O O . TYR A 1 239 ? -12.984 -7.768 23.377 1.00 90.62 239 TYR A O 1
ATOM 1903 N N . HIS A 1 240 ? -13.285 -6.491 25.218 1.00 91.12 240 HIS A N 1
ATOM 1904 C CA . HIS A 1 240 ? -13.904 -5.349 24.550 1.00 91.12 240 HIS A CA 1
ATOM 1905 C C . HIS A 1 240 ? -12.861 -4.348 24.039 1.00 91.12 240 HIS A C 1
ATOM 1907 O O . HIS A 1 240 ? -11.929 -3.974 24.754 1.00 91.12 240 HIS A O 1
ATOM 1913 N N . LEU A 1 241 ? -13.075 -3.857 22.823 1.00 91.50 241 LEU A N 1
ATOM 1914 C CA . LEU A 1 241 ? -12.243 -2.880 22.130 1.00 91.50 241 LEU A CA 1
ATOM 1915 C C . LEU A 1 241 ? -13.094 -1.726 21.598 1.00 91.50 241 LEU A C 1
ATOM 1917 O O . LEU A 1 241 ? -14.283 -1.880 21.314 1.00 91.50 241 LEU A O 1
ATOM 1921 N N . CYS A 1 242 ? -12.467 -0.570 21.421 1.00 89.88 242 CYS A N 1
ATOM 1922 C CA . CYS A 1 242 ? -13.040 0.551 20.687 1.00 89.88 242 CYS A CA 1
ATOM 1923 C C . CYS A 1 242 ? -12.753 0.422 19.186 1.00 89.88 242 CYS A C 1
ATOM 1925 O O . CYS A 1 242 ? -11.597 0.315 18.792 1.00 89.88 242 CYS A O 1
ATOM 1927 N N . TRP A 1 243 ? -13.778 0.533 18.340 1.00 87.62 243 TRP A N 1
ATOM 1928 C CA . TRP A 1 243 ? -13.632 0.506 16.879 1.00 87.62 243 TRP A CA 1
ATOM 1929 C C . TRP A 1 243 ? -12.813 1.677 16.300 1.00 87.62 243 TRP A C 1
ATOM 1931 O O . TRP A 1 243 ? -12.272 1.595 15.202 1.00 87.62 243 TRP A O 1
ATOM 1941 N N . HIS A 1 244 ? -12.726 2.804 17.007 1.00 85.50 244 HIS A N 1
ATOM 1942 C CA . HIS A 1 244 ? -12.030 3.990 16.495 1.00 85.50 244 HIS A CA 1
ATOM 1943 C C . HIS A 1 244 ? -10.545 4.007 16.853 1.00 85.50 244 HIS A C 1
ATOM 1945 O O . HIS A 1 244 ? -9.707 4.197 15.975 1.00 85.50 244 HIS A O 1
ATOM 1951 N N . CYS A 1 245 ? -10.214 3.797 18.129 1.00 85.81 245 CYS A N 1
ATOM 1952 C CA . CYS A 1 245 ? -8.830 3.842 18.601 1.00 85.81 245 CYS A CA 1
ATOM 1953 C C . CYS A 1 245 ? -8.167 2.465 18.716 1.00 85.81 245 CYS A C 1
ATOM 1955 O O . CYS A 1 245 ? -6.972 2.402 18.971 1.00 85.81 245 CYS A O 1
ATOM 1957 N N . LEU A 1 246 ? -8.920 1.370 18.557 1.00 87.81 246 LEU A N 1
ATOM 1958 C CA . LEU A 1 246 ? -8.444 -0.006 18.741 1.00 87.81 246 LEU A CA 1
ATOM 1959 C C . LEU A 1 246 ? -7.866 -0.301 20.136 1.00 87.81 246 LEU A C 1
ATOM 1961 O O . LEU A 1 246 ? -7.274 -1.353 20.337 1.00 87.81 246 LEU A O 1
ATOM 1965 N N . HIS A 1 247 ? -8.064 0.571 21.126 1.00 89.12 247 HIS A N 1
ATOM 1966 C CA . HIS A 1 247 ? -7.689 0.298 22.513 1.00 89.12 247 HIS A CA 1
ATOM 1967 C C . HIS A 1 247 ? -8.778 -0.475 23.256 1.00 89.12 247 HIS A C 1
ATOM 1969 O O . HIS A 1 247 ? -9.951 -0.479 22.860 1.00 89.12 247 HIS A O 1
ATOM 1975 N N . LYS A 1 248 ? -8.378 -1.105 24.368 1.00 90.75 248 LYS A N 1
ATOM 1976 C CA . LYS A 1 248 ? -9.290 -1.775 25.297 1.00 90.75 248 LYS A CA 1
ATOM 1977 C C . LYS A 1 248 ? -10.387 -0.806 25.744 1.00 90.75 248 LYS A C 1
ATOM 1979 O O . LYS A 1 248 ? -10.153 0.386 25.943 1.00 90.75 248 LYS A O 1
ATOM 1984 N N . TRP A 1 249 ? -11.605 -1.318 25.853 1.00 90.56 249 TRP A N 1
ATOM 1985 C CA . TRP A 1 249 ? -12.744 -0.540 26.320 1.00 90.56 249 TRP A CA 1
ATOM 1986 C C . TRP A 1 249 ? -12.616 -0.260 27.821 1.00 90.56 249 TRP A C 1
ATOM 1988 O O . TRP A 1 249 ? -12.427 -1.198 28.597 1.00 90.56 249 TRP A O 1
ATOM 1998 N N . VAL A 1 250 ? -12.724 1.010 28.221 1.00 89.06 250 VAL A N 1
ATOM 1999 C CA . VAL A 1 250 ? -12.548 1.445 29.618 1.00 89.06 250 VAL A CA 1
ATOM 2000 C C . VAL A 1 250 ? -13.891 1.789 30.265 1.00 89.06 250 VAL A C 1
ATOM 2002 O O . VAL A 1 250 ? -14.145 1.411 31.403 1.00 89.06 250 VAL A O 1
ATOM 2005 N N . ASN A 1 251 ? -14.781 2.470 29.541 1.00 84.81 251 ASN A N 1
ATOM 2006 C CA . ASN A 1 251 ? -16.037 2.974 30.096 1.00 84.81 251 ASN A CA 1
ATOM 2007 C C . ASN A 1 251 ? -17.143 1.903 30.145 1.00 84.81 251 ASN A C 1
ATOM 2009 O O . ASN A 1 251 ? -17.842 1.672 29.162 1.00 84.81 251 ASN A O 1
ATOM 2013 N N . SER A 1 252 ? -17.369 1.285 31.301 1.00 78.94 252 SER A N 1
ATOM 2014 C CA . SER A 1 252 ? -18.424 0.276 31.493 1.00 78.94 252 SER A CA 1
ATOM 2015 C C . SER A 1 252 ? -19.861 0.804 31.334 1.00 78.94 252 SER A C 1
ATOM 2017 O O . SER A 1 252 ? -20.765 0.008 31.085 1.00 78.94 252 SER A O 1
ATOM 2019 N N . GLY A 1 253 ? -20.087 2.120 31.436 1.00 79.81 253 GLY A N 1
ATOM 2020 C CA . GLY A 1 253 ? -21.415 2.746 31.377 1.00 79.81 253 GLY A CA 1
ATOM 2021 C C . GLY A 1 253 ? -21.883 3.168 29.980 1.00 79.81 253 GLY A C 1
ATOM 2022 O O . GLY A 1 253 ? -23.023 3.597 29.822 1.00 79.81 253 GLY A O 1
ATOM 2023 N N 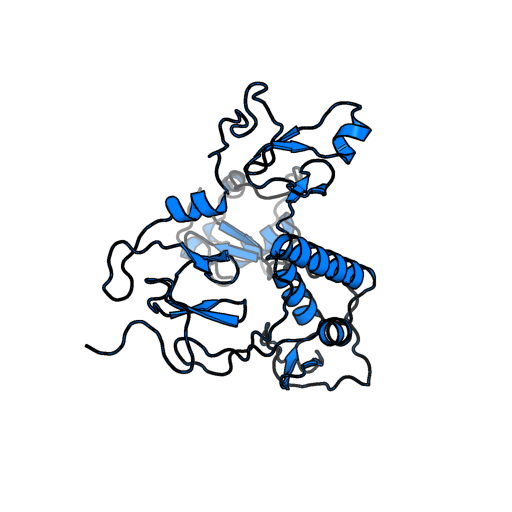. SER A 1 254 ? -21.036 3.057 28.951 1.00 80.06 254 SER A N 1
ATOM 2024 C CA . SER A 1 254 ? -21.367 3.461 27.578 1.00 80.06 254 SER A CA 1
ATOM 2025 C C . SER A 1 254 ? -20.992 2.378 26.569 1.00 80.06 254 SER A C 1
ATOM 2027 O O . SER A 1 254 ? -20.062 1.607 26.778 1.00 80.06 254 SER A O 1
ATOM 2029 N N . ARG A 1 255 ? -21.712 2.333 25.441 1.00 74.94 255 ARG A N 1
ATOM 2030 C CA . ARG A 1 255 ? -21.391 1.497 24.261 1.00 74.94 255 ARG A CA 1
ATOM 2031 C C . ARG A 1 255 ? -20.900 2.314 23.061 1.00 74.94 255 ARG A C 1
ATOM 2033 O O . ARG A 1 255 ? -20.572 1.755 22.010 1.00 74.94 255 ARG A O 1
ATOM 2040 N N . THR A 1 256 ? -20.864 3.637 23.205 1.00 79.38 256 THR A N 1
ATOM 2041 C CA . THR A 1 256 ? -20.497 4.597 22.153 1.00 79.38 256 THR A CA 1
ATOM 2042 C C . THR A 1 256 ? -19.240 5.384 22.508 1.00 79.38 256 THR A C 1
ATOM 2044 O O . THR A 1 256 ? -18.466 5.719 21.619 1.00 79.38 256 THR A O 1
ATOM 2047 N N . GLN A 1 257 ? -18.983 5.609 23.797 1.00 84.06 257 GLN A N 1
ATOM 2048 C CA . GLN A 1 257 ? -17.805 6.317 24.291 1.00 84.06 257 GLN A CA 1
ATOM 2049 C C . GLN A 1 257 ? -16.899 5.348 25.041 1.00 84.06 257 GLN A C 1
ATOM 2051 O O . GLN A 1 257 ? -17.269 4.841 26.093 1.00 84.06 257 GLN A O 1
ATOM 2056 N N . CYS A 1 258 ? -15.703 5.096 24.512 1.00 87.38 258 CYS A N 1
ATOM 2057 C CA . CYS A 1 258 ? -14.804 4.089 25.077 1.00 87.38 258 CYS A CA 1
ATOM 2058 C C . CYS A 1 258 ? -14.087 4.529 26.362 1.00 87.38 258 CYS A C 1
ATOM 2060 O O . CYS A 1 258 ? -13.597 3.665 27.087 1.00 87.38 258 CYS A O 1
ATOM 2062 N N . GLY A 1 259 ? -14.027 5.837 26.643 1.00 84.81 259 GLY A N 1
ATOM 2063 C CA . GLY A 1 259 ? -13.348 6.410 27.814 1.00 84.81 259 GLY A CA 1
ATOM 2064 C C . GLY A 1 259 ? -11.827 6.555 27.682 1.00 84.81 259 GLY A C 1
ATOM 2065 O O . GLY A 1 259 ? -11.181 6.952 28.643 1.00 84.81 259 GLY A O 1
ATOM 2066 N N . ASN A 1 260 ? -11.245 6.244 26.519 1.00 86.56 260 ASN A N 1
ATOM 2067 C CA . ASN A 1 260 ? -9.815 6.445 26.273 1.00 86.56 260 ASN A CA 1
ATOM 2068 C C . ASN A 1 260 ? -9.521 7.923 25.966 1.00 86.56 260 ASN A C 1
ATOM 2070 O O . ASN A 1 260 ? -10.187 8.499 25.106 1.00 86.56 260 ASN A O 1
ATOM 2074 N N . VAL A 1 261 ? -8.499 8.493 26.612 1.00 83.88 261 VAL A N 1
ATOM 2075 C CA . VAL A 1 261 ? -8.123 9.920 26.509 1.00 83.88 261 VAL A CA 1
ATOM 2076 C C . VAL A 1 261 ? -7.812 10.332 25.067 1.00 83.88 261 VAL A C 1
ATOM 2078 O O . VAL A 1 261 ? -8.299 11.356 24.597 1.00 83.88 261 VAL A O 1
ATOM 2081 N N . ASP A 1 262 ? -7.094 9.488 24.324 1.00 80.44 262 ASP A N 1
ATOM 2082 C CA . ASP A 1 262 ? -6.683 9.784 22.944 1.00 80.44 262 ASP A CA 1
ATOM 2083 C C . ASP A 1 262 ? -7.742 9.427 21.887 1.00 80.44 262 ASP A C 1
ATOM 2085 O O . ASP A 1 262 ? -7.525 9.573 20.679 1.00 80.44 262 ASP A O 1
ATOM 2089 N N . CYS A 1 263 ? -8.909 8.932 22.310 1.00 82.31 263 CYS A N 1
ATOM 2090 C CA . CYS A 1 263 ? -9.967 8.546 21.391 1.00 82.31 263 CYS A CA 1
ATOM 2091 C C . CYS A 1 263 ? -10.883 9.732 21.086 1.00 82.31 263 CYS A C 1
ATOM 2093 O O . CYS A 1 263 ? -11.726 10.103 21.896 1.00 82.31 263 CYS A O 1
ATOM 2095 N N . SER A 1 264 ? -10.812 10.244 19.856 1.00 73.50 264 SER A N 1
ATOM 2096 C CA . SER A 1 264 ? -11.705 11.306 19.366 1.00 73.50 264 SER A CA 1
ATOM 2097 C C . SER A 1 264 ? -13.171 10.876 19.224 1.00 73.50 264 SER A C 1
ATOM 2099 O O . SER A 1 264 ? -14.019 11.704 18.912 1.00 73.50 264 SER A O 1
ATOM 2101 N N . GLY A 1 265 ? -13.483 9.586 19.409 1.00 75.94 265 GLY A N 1
ATOM 2102 C CA . GLY A 1 265 ? -14.846 9.055 19.281 1.00 75.94 265 GLY A CA 1
ATOM 2103 C C . GLY A 1 265 ? -15.362 9.006 17.839 1.00 75.94 265 GLY A C 1
ATOM 2104 O O . GLY A 1 265 ? -16.522 8.682 17.613 1.00 75.94 265 GLY A O 1
ATOM 2105 N N . GLU A 1 266 ? -14.498 9.292 16.868 1.00 72.88 266 GLU A N 1
ATOM 2106 C CA . GLU A 1 266 ? -14.784 9.280 15.437 1.00 72.88 266 GLU A CA 1
ATOM 2107 C C . GLU A 1 266 ? -13.713 8.483 14.678 1.00 72.88 266 GLU A C 1
ATOM 2109 O O . GLU A 1 266 ? -12.617 8.240 15.186 1.00 72.88 266 GLU A O 1
ATOM 2114 N N . ASP A 1 267 ? -14.026 8.055 13.450 1.00 70.81 267 ASP A N 1
ATOM 2115 C CA . ASP A 1 267 ? -13.055 7.408 12.559 1.00 70.81 267 ASP A CA 1
ATOM 2116 C C . ASP A 1 267 ? -11.833 8.327 12.378 1.00 70.81 267 ASP A C 1
ATOM 2118 O O . ASP A 1 267 ? -11.976 9.515 12.079 1.00 70.81 267 ASP A O 1
ATOM 2122 N N . ARG A 1 268 ? -10.621 7.779 12.538 1.00 67.38 268 ARG A N 1
ATOM 2123 C CA . ARG A 1 268 ? -9.354 8.516 12.403 1.00 67.38 268 ARG A CA 1
ATOM 2124 C C . ARG A 1 268 ? -9.276 9.297 11.090 1.00 67.38 268 ARG A C 1
ATOM 2126 O O . ARG A 1 268 ? -8.709 10.385 11.065 1.00 67.38 268 ARG A O 1
ATOM 2133 N N . ARG A 1 269 ? -9.876 8.781 10.012 1.00 68.50 269 ARG A N 1
ATOM 2134 C CA . ARG A 1 269 ? -9.942 9.479 8.720 1.00 68.50 269 ARG A CA 1
ATOM 2135 C C . ARG A 1 269 ? -10.767 10.762 8.804 1.00 68.50 269 ARG A C 1
ATOM 2137 O O . ARG A 1 269 ? -10.377 11.757 8.211 1.00 68.50 269 ARG A O 1
ATOM 2144 N N . LEU A 1 270 ? -11.875 10.759 9.549 1.00 73.94 270 LEU A N 1
ATOM 2145 C CA . LEU A 1 270 ? -12.713 11.947 9.748 1.00 73.94 270 LEU A CA 1
ATOM 2146 C C . LEU A 1 270 ? -11.981 13.014 10.562 1.00 73.94 270 LEU A C 1
ATOM 2148 O O . LEU A 1 270 ? -12.077 14.190 10.221 1.00 73.94 270 LEU A O 1
ATOM 2152 N N . LYS A 1 271 ? -11.191 12.600 11.562 1.00 75.38 271 LYS A N 1
ATOM 2153 C CA . LYS A 1 271 ? -10.325 13.515 12.316 1.00 75.38 271 LYS A CA 1
ATOM 2154 C C . LYS A 1 271 ? -9.330 14.213 11.388 1.00 75.38 271 LYS A C 1
ATOM 2156 O O . LYS A 1 271 ? -9.280 15.436 11.378 1.00 75.38 271 LYS A O 1
ATOM 2161 N N . VAL A 1 272 ? -8.613 13.447 10.556 1.00 78.56 272 VAL A N 1
ATOM 2162 C CA . VAL A 1 272 ? -7.657 13.993 9.571 1.00 78.56 272 VAL A CA 1
ATOM 2163 C C . VAL A 1 272 ? -8.340 14.962 8.604 1.00 78.56 272 VAL A C 1
ATOM 2165 O O . VAL A 1 272 ? -7.817 16.039 8.360 1.00 78.56 272 VAL A O 1
ATOM 2168 N N . LEU A 1 273 ? -9.524 14.616 8.093 1.00 80.81 273 LEU A N 1
ATOM 2169 C CA . LEU A 1 273 ? -10.280 15.485 7.182 1.00 80.81 273 LEU A CA 1
ATOM 2170 C C . LEU A 1 273 ? -10.775 16.779 7.844 1.00 80.81 273 LEU A C 1
ATOM 2172 O O . LEU A 1 273 ? -10.973 17.772 7.151 1.00 80.81 273 LEU A O 1
ATOM 2176 N N . ARG A 1 274 ? -11.013 16.773 9.161 1.00 80.62 274 ARG A N 1
ATOM 2177 C CA . ARG A 1 274 ? -11.453 17.960 9.906 1.00 80.62 274 ARG A CA 1
ATOM 2178 C C . ARG A 1 274 ? -10.284 18.853 10.317 1.00 80.62 274 ARG A C 1
ATOM 2180 O O . ARG A 1 274 ? -10.458 20.065 10.372 1.00 80.62 274 ARG A O 1
ATOM 2187 N N . SER A 1 275 ? -9.135 18.260 10.640 1.00 82.50 275 SER A N 1
ATOM 2188 C CA . SER A 1 275 ? -7.977 18.964 11.197 1.00 82.50 275 SER A CA 1
ATOM 2189 C C . SER A 1 275 ? -6.867 19.259 10.190 1.00 82.50 275 SER A C 1
ATOM 2191 O O . SER A 1 275 ? -5.828 19.761 10.603 1.00 82.50 275 SER A O 1
ATOM 2193 N N . CYS A 1 276 ? -7.015 18.887 8.916 1.00 84.00 276 CYS A N 1
ATOM 2194 C CA . CYS A 1 276 ? -5.996 19.182 7.913 1.00 84.00 276 CYS A CA 1
ATOM 2195 C C . CYS A 1 276 ? -5.909 20.686 7.635 1.00 84.00 276 CYS A C 1
ATOM 2197 O O . CYS A 1 276 ? -6.919 21.397 7.686 1.00 84.00 276 CYS A O 1
ATOM 2199 N N . ASP A 1 277 ? -4.709 21.140 7.278 1.00 87.31 277 ASP A N 1
ATOM 2200 C CA . ASP A 1 277 ? -4.460 22.526 6.897 1.00 87.31 277 ASP A CA 1
ATOM 2201 C C . ASP A 1 277 ? -5.322 22.949 5.705 1.00 87.31 277 ASP A C 1
ATOM 2203 O O . ASP A 1 277 ? -5.855 22.128 4.952 1.00 87.31 277 ASP A O 1
ATOM 2207 N N . LYS A 1 278 ? -5.464 24.259 5.519 1.00 89.12 278 LYS A N 1
ATOM 2208 C CA . LYS A 1 278 ? -6.201 24.831 4.395 1.00 89.12 278 LYS A CA 1
ATOM 2209 C C . LYS A 1 278 ? -5.272 25.659 3.524 1.00 89.12 278 LYS A C 1
ATOM 2211 O O . LYS A 1 278 ? -4.349 26.299 4.015 1.00 89.12 278 LYS A O 1
ATOM 2216 N N . LYS A 1 279 ? -5.532 25.657 2.220 1.00 87.00 279 LYS A N 1
ATOM 2217 C CA . LYS A 1 279 ? -4.796 26.441 1.229 1.00 87.00 279 LYS A CA 1
ATOM 2218 C C . LYS A 1 279 ? -5.702 26.952 0.119 1.00 87.00 279 LYS A C 1
ATOM 2220 O O . LYS A 1 279 ? -6.848 26.534 -0.017 1.00 87.00 279 LYS A O 1
ATOM 2225 N N . THR A 1 280 ? -5.163 27.835 -0.709 1.00 85.12 280 THR A N 1
ATOM 2226 C CA . THR A 1 280 ? -5.861 28.351 -1.888 1.00 85.12 280 THR A CA 1
ATOM 2227 C C . THR A 1 280 ? -5.603 27.450 -3.094 1.00 85.12 280 THR A C 1
ATOM 2229 O O . THR A 1 280 ? -4.453 27.145 -3.408 1.00 85.12 280 THR A O 1
ATOM 2232 N N . ILE A 1 281 ? -6.666 27.025 -3.784 1.00 82.12 281 ILE A N 1
ATOM 2233 C CA . ILE A 1 281 ? -6.592 26.179 -4.987 1.00 82.12 281 ILE A CA 1
ATOM 2234 C C . ILE A 1 281 ? -7.379 26.858 -6.108 1.00 82.12 281 ILE A C 1
ATOM 2236 O O . ILE A 1 281 ? -8.588 27.041 -5.990 1.00 82.12 281 ILE A O 1
ATOM 2240 N N . GLY A 1 282 ? -6.709 27.237 -7.202 1.00 73.00 282 GLY A N 1
ATOM 2241 C CA . GLY A 1 282 ? -7.368 27.815 -8.384 1.00 73.00 282 GLY A CA 1
ATOM 2242 C C . GLY A 1 282 ? -8.245 29.039 -8.084 1.00 73.00 282 GLY A C 1
ATOM 2243 O O . GLY A 1 282 ? -9.336 29.147 -8.634 1.00 73.00 282 GLY A O 1
ATOM 2244 N N . GLY A 1 283 ? -7.810 29.907 -7.163 1.00 77.56 283 GLY A N 1
ATOM 2245 C CA . GLY A 1 283 ? -8.550 31.101 -6.724 1.00 77.56 283 GLY A CA 1
ATOM 2246 C C . GLY A 1 283 ? -9.570 30.866 -5.603 1.00 77.56 283 GLY A C 1
ATOM 2247 O O . GLY A 1 283 ? -10.073 31.830 -5.034 1.00 77.56 283 GLY A O 1
ATOM 2248 N N . VAL A 1 284 ? -9.847 29.613 -5.227 1.00 81.44 284 VAL A N 1
ATOM 2249 C CA . VAL A 1 284 ? -10.739 29.287 -4.105 1.00 81.44 284 VAL A CA 1
ATOM 2250 C C . VAL A 1 284 ? -9.929 29.211 -2.813 1.00 81.44 284 VAL A C 1
ATOM 2252 O O . VAL A 1 284 ? -9.079 28.331 -2.661 1.00 81.44 284 VAL A O 1
ATOM 2255 N N . VAL A 1 285 ? -10.184 30.142 -1.894 1.00 84.62 285 VAL A N 1
ATOM 2256 C CA . VAL A 1 285 ? -9.552 30.206 -0.564 1.00 84.62 285 VAL A CA 1
ATOM 2257 C C . VAL A 1 285 ? -10.102 29.128 0.380 1.00 84.62 285 VAL A C 1
ATOM 2259 O O . VAL A 1 285 ? -11.169 28.568 0.133 1.00 84.62 285 VAL A O 1
ATOM 2262 N N . GLU A 1 286 ? -9.383 28.837 1.469 1.00 86.38 286 GLU A N 1
ATOM 2263 C CA . GLU A 1 286 ? -9.825 27.924 2.541 1.00 86.38 286 GLU A CA 1
ATOM 2264 C C . GLU A 1 286 ? -10.095 26.463 2.101 1.00 86.38 286 GLU A C 1
ATOM 2266 O O . GLU A 1 286 ? -10.863 25.739 2.741 1.00 86.38 286 GLU A O 1
ATOM 2271 N N . CYS A 1 287 ? -9.458 25.977 1.029 1.00 84.06 287 CYS A N 1
ATOM 2272 C CA . CYS A 1 287 ? -9.603 24.586 0.601 1.00 84.06 287 CYS A CA 1
ATOM 2273 C C . CYS A 1 287 ? -8.771 23.639 1.490 1.00 84.06 287 CYS A C 1
ATOM 2275 O O . CYS A 1 287 ? -7.566 23.849 1.609 1.00 84.06 287 CYS A O 1
ATOM 2277 N N . PRO A 1 288 ? -9.353 22.561 2.052 1.00 88.44 288 PRO A N 1
ATOM 2278 C CA . PRO A 1 288 ? -8.608 21.537 2.794 1.00 88.44 288 PRO A CA 1
ATOM 2279 C C . PRO A 1 288 ? -7.438 20.971 1.981 1.00 88.44 288 PRO A C 1
ATOM 2281 O O . PRO A 1 288 ? -7.623 20.694 0.800 1.00 88.44 288 PRO A O 1
ATOM 2284 N N . THR A 1 289 ? -6.267 20.748 2.580 1.00 87.62 289 THR A N 1
ATOM 2285 C CA . THR A 1 289 ? -5.104 20.130 1.911 1.00 87.62 289 THR A CA 1
ATOM 2286 C C . THR A 1 289 ? -5.291 18.634 1.680 1.00 87.62 289 THR A C 1
ATOM 2288 O O . THR A 1 289 ? -4.705 18.086 0.748 1.00 87.62 289 THR A O 1
ATOM 2291 N N . ILE A 1 290 ? -6.148 17.980 2.470 1.00 86.69 290 ILE A N 1
ATOM 2292 C CA . ILE A 1 290 ? -6.444 16.547 2.381 1.00 86.69 290 ILE A CA 1
ATOM 2293 C C . ILE A 1 290 ? -7.950 16.341 2.205 1.00 86.69 290 ILE A C 1
ATOM 2295 O O . ILE A 1 290 ? -8.759 16.883 2.957 1.00 86.69 290 ILE A O 1
ATOM 2299 N N . ARG A 1 291 ? -8.350 15.506 1.238 1.00 87.19 291 ARG A N 1
ATOM 2300 C CA . ARG A 1 291 ? -9.748 15.070 1.058 1.00 87.19 291 ARG A CA 1
ATOM 2301 C C . ARG A 1 291 ? -9.850 13.578 0.787 1.00 87.19 291 ARG A C 1
ATOM 2303 O O . ARG A 1 291 ? -8.905 12.951 0.328 1.00 87.19 291 ARG A O 1
ATOM 2310 N N . ALA A 1 292 ? -11.015 12.997 1.058 1.00 83.19 292 ALA A N 1
ATOM 2311 C CA . ALA A 1 292 ? -11.294 11.608 0.719 1.00 83.19 292 ALA A CA 1
ATOM 2312 C C . ALA A 1 292 ? -11.860 11.493 -0.702 1.00 83.19 292 ALA A C 1
ATOM 2314 O O . ALA A 1 292 ? -12.714 12.284 -1.102 1.00 83.19 292 ALA A O 1
ATOM 2315 N N . CYS A 1 293 ? -11.440 10.469 -1.444 1.00 80.69 293 CYS A N 1
ATOM 2316 C CA . CYS A 1 293 ? -12.083 10.086 -2.694 1.00 80.69 293 CYS A CA 1
ATOM 2317 C C . CYS A 1 293 ? -13.557 9.746 -2.448 1.00 80.69 293 CYS A C 1
ATOM 2319 O O . CYS A 1 293 ? -13.870 8.913 -1.596 1.00 80.69 293 CYS A O 1
ATOM 2321 N N . VAL A 1 294 ? -14.450 10.317 -3.256 1.00 80.75 294 VAL A N 1
ATOM 2322 C CA . VAL A 1 294 ? -15.900 10.093 -3.146 1.00 80.75 294 VAL A CA 1
ATOM 2323 C C . VAL A 1 294 ? -16.346 8.667 -3.459 1.00 80.75 294 VAL A C 1
ATOM 2325 O O . VAL A 1 294 ? -17.415 8.256 -3.025 1.00 80.75 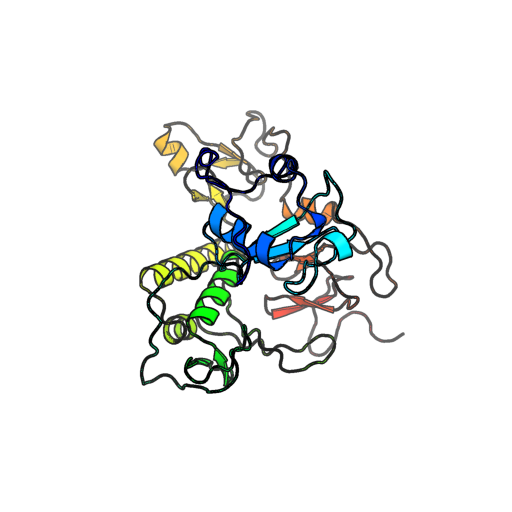294 VAL A O 1
ATOM 2328 N N . SER A 1 295 ? -15.531 7.897 -4.184 1.00 73.38 295 SER A N 1
ATOM 2329 C CA . SER A 1 295 ? -15.856 6.513 -4.538 1.00 73.38 295 SER A CA 1
ATOM 2330 C C . SER A 1 295 ? -15.273 5.497 -3.558 1.00 73.38 295 SER A C 1
ATOM 2332 O O . SER A 1 295 ? -15.975 4.579 -3.148 1.00 73.38 295 SER A O 1
ATOM 2334 N N . CYS A 1 296 ? -14.001 5.641 -3.171 1.00 67.12 296 CYS A N 1
ATOM 2335 C CA . CYS A 1 296 ? -13.307 4.623 -2.373 1.00 67.12 296 CYS A CA 1
ATOM 2336 C C . CYS A 1 296 ? -12.866 5.091 -0.978 1.00 67.12 296 CYS A C 1
ATOM 2338 O O . CYS A 1 296 ? -12.273 4.312 -0.235 1.00 67.12 296 CYS A O 1
ATOM 2340 N N . GLY A 1 297 ? -13.110 6.353 -0.610 1.00 72.06 297 GLY A N 1
ATOM 2341 C CA . GLY A 1 297 ? -12.785 6.891 0.714 1.00 72.06 297 GLY A CA 1
ATOM 2342 C C . GLY A 1 297 ? -11.288 7.042 1.012 1.00 72.06 297 GLY A C 1
ATOM 2343 O O . GLY A 1 297 ? -10.933 7.302 2.164 1.00 72.06 297 GLY A O 1
ATOM 2344 N N . LEU A 1 298 ? -10.421 6.869 0.004 1.00 72.94 298 LEU A N 1
ATOM 2345 C CA . LEU A 1 298 ? -8.972 7.052 0.109 1.00 72.94 298 LEU A CA 1
ATOM 2346 C C . LEU A 1 298 ? -8.646 8.520 0.384 1.00 72.94 298 LEU A C 1
ATOM 2348 O O . LEU A 1 298 ? -9.094 9.383 -0.366 1.00 72.94 298 LEU A O 1
ATOM 2352 N N . LEU A 1 299 ? -7.849 8.787 1.419 1.00 77.75 299 LEU A N 1
ATOM 2353 C CA . LEU A 1 299 ? -7.334 10.126 1.691 1.00 77.75 299 LEU A CA 1
ATOM 2354 C C . LEU A 1 299 ? -6.295 10.503 0.630 1.00 77.75 299 LEU A C 1
ATOM 2356 O O . LEU A 1 299 ? -5.382 9.732 0.341 1.00 77.75 299 LEU A O 1
ATOM 2360 N N . ILE A 1 300 ? -6.481 11.671 0.033 1.00 77.25 300 ILE A N 1
ATOM 2361 C CA . ILE A 1 300 ? -5.668 12.238 -1.035 1.00 77.25 300 ILE A CA 1
ATOM 2362 C C . ILE A 1 300 ? -5.223 13.612 -0.553 1.00 77.25 300 ILE A C 1
ATOM 2364 O O . ILE A 1 300 ? -6.060 14.466 -0.256 1.00 77.25 300 ILE A O 1
ATOM 2368 N N . GLU A 1 301 ? -3.913 13.798 -0.469 1.00 83.56 301 GLU A N 1
ATOM 2369 C CA . GLU A 1 301 ? -3.299 15.102 -0.269 1.00 83.56 301 GLU A CA 1
ATOM 2370 C C . GLU A 1 301 ? -3.174 15.807 -1.618 1.00 83.56 301 GLU A C 1
ATOM 2372 O O . GLU A 1 301 ? -2.792 15.209 -2.626 1.00 83.56 301 GLU A O 1
ATOM 2377 N N . HIS A 1 302 ? -3.555 17.075 -1.653 1.00 82.19 302 HIS A N 1
ATOM 2378 C CA . HIS A 1 302 ? -3.477 17.885 -2.852 1.00 82.19 302 HIS A CA 1
ATOM 2379 C C . HIS A 1 302 ? -2.144 18.622 -2.872 1.00 82.19 302 HIS A C 1
ATOM 2381 O O . HIS A 1 302 ? -1.969 19.594 -2.143 1.00 82.19 302 HIS A O 1
ATOM 2387 N N . GLU A 1 303 ? -1.229 18.223 -3.751 1.00 68.94 303 GLU A N 1
ATOM 2388 C CA . GLU A 1 303 ? 0.074 18.878 -3.916 1.00 68.94 303 GLU A CA 1
ATOM 2389 C C . GLU A 1 303 ? 0.001 20.048 -4.919 1.00 68.94 303 GLU A C 1
ATOM 2391 O O . GLU A 1 303 ? 0.121 21.206 -4.510 1.00 68.94 303 GLU A O 1
ATOM 2396 N N . LYS A 1 304 ? -0.282 19.775 -6.205 1.00 67.75 304 LYS A N 1
ATOM 2397 C CA . LYS A 1 304 ? -0.241 20.753 -7.321 1.00 67.75 304 LYS A CA 1
ATOM 2398 C C . LYS A 1 304 ? -1.602 21.388 -7.650 1.00 67.75 304 LYS A C 1
ATOM 2400 O O . LYS A 1 304 ? -2.634 20.787 -7.411 1.00 67.75 304 LYS A O 1
ATOM 2405 N N . ALA A 1 305 ? -1.593 22.576 -8.265 1.00 60.41 305 ALA A N 1
ATOM 2406 C CA . ALA A 1 305 ? -2.726 23.499 -8.472 1.00 60.41 305 ALA A CA 1
ATOM 2407 C C . ALA A 1 305 ? -3.978 22.977 -9.221 1.00 60.41 305 ALA A C 1
ATOM 2409 O O . ALA A 1 305 ? -4.987 23.685 -9.279 1.00 60.41 305 ALA A O 1
ATOM 2410 N N . CYS A 1 306 ? -3.945 21.781 -9.813 1.00 76.94 306 CYS A N 1
ATOM 2411 C CA . CYS A 1 306 ? -5.086 21.257 -10.557 1.00 76.94 306 CYS A CA 1
ATOM 2412 C C . CYS A 1 306 ? -6.202 20.811 -9.603 1.00 76.94 306 CYS A C 1
ATOM 2414 O O . CYS A 1 306 ? -6.009 19.930 -8.776 1.00 76.94 306 CYS A O 1
ATOM 2416 N N . LYS A 1 307 ? -7.413 21.353 -9.771 1.00 83.00 307 LYS A N 1
ATOM 2417 C CA . LYS A 1 307 ? -8.595 20.952 -8.985 1.00 83.00 307 LYS A CA 1
ATOM 2418 C C . LYS A 1 307 ? -9.174 19.587 -9.380 1.00 83.00 307 LYS A C 1
ATOM 2420 O O . LYS A 1 307 ? -10.040 19.077 -8.677 1.00 83.00 307 LYS A O 1
ATOM 2425 N N . HIS A 1 308 ? -8.761 19.015 -10.507 1.00 86.88 308 HIS A N 1
ATOM 2426 C CA . HIS A 1 308 ? -9.294 17.766 -11.049 1.00 86.88 308 HIS A CA 1
ATOM 2427 C C . HIS A 1 308 ? -8.375 16.598 -10.701 1.00 86.88 308 HIS A C 1
ATOM 2429 O O . HIS A 1 308 ? -7.225 16.560 -11.131 1.00 86.88 308 HIS A O 1
ATOM 2435 N N . MET A 1 309 ? -8.881 15.656 -9.908 1.00 83.50 309 MET A N 1
ATOM 2436 C CA . MET A 1 309 ? -8.099 14.556 -9.354 1.00 83.50 309 MET A CA 1
ATOM 2437 C C . MET A 1 309 ? -8.483 13.240 -10.003 1.00 83.50 309 MET A C 1
ATOM 2439 O O . MET A 1 309 ? -9.663 12.890 -10.061 1.00 83.50 309 MET A O 1
ATOM 2443 N N . HIS A 1 310 ? -7.466 12.475 -10.385 1.00 81.25 310 HIS A N 1
ATOM 2444 C CA . HIS A 1 310 ? -7.617 11.073 -10.727 1.00 81.25 310 HIS A CA 1
ATOM 2445 C C . HIS A 1 310 ? -7.335 10.224 -9.487 1.00 81.25 310 HIS A C 1
ATOM 2447 O O . HIS A 1 310 ? -6.202 10.143 -9.003 1.00 81.25 310 HIS A O 1
ATOM 2453 N N . CYS A 1 311 ? -8.364 9.589 -8.926 1.00 73.88 311 CYS A N 1
ATOM 2454 C CA . CYS A 1 311 ? -8.140 8.638 -7.850 1.00 73.88 311 CYS A CA 1
ATOM 2455 C C . CYS A 1 311 ? -7.603 7.329 -8.423 1.00 73.88 311 CYS A C 1
ATOM 2457 O O . CYS A 1 311 ? -8.149 6.792 -9.379 1.00 73.88 311 CYS A O 1
ATOM 2459 N N . ARG A 1 312 ? -6.653 6.706 -7.722 1.00 65.19 312 ARG A N 1
ATOM 2460 C CA . ARG A 1 312 ? -6.109 5.376 -8.054 1.00 65.19 312 ARG A CA 1
ATOM 2461 C C . ARG A 1 312 ? -7.137 4.231 -8.055 1.00 65.19 312 ARG A C 1
ATOM 2463 O O . ARG A 1 312 ? -6.787 3.104 -8.375 1.00 65.19 312 ARG A O 1
ATOM 2470 N N . CYS A 1 313 ? -8.395 4.489 -7.685 1.00 60.75 313 CYS A N 1
ATOM 2471 C CA . CYS A 1 313 ? -9.507 3.564 -7.925 1.00 60.75 313 CYS A CA 1
ATOM 2472 C C . CYS A 1 313 ? -10.091 3.656 -9.351 1.00 60.75 313 CYS A C 1
ATOM 2474 O O . CYS A 1 313 ? -11.025 2.923 -9.662 1.00 60.75 313 CYS A O 1
ATOM 2476 N N . GLY A 1 314 ? -9.549 4.520 -10.214 1.00 69.62 314 GLY A N 1
ATOM 2477 C CA . GLY A 1 314 ? -10.015 4.748 -11.584 1.00 69.62 314 GLY A CA 1
ATOM 2478 C C . GLY A 1 314 ? -11.182 5.733 -11.688 1.00 69.62 314 GLY A C 1
ATOM 2479 O O . GLY A 1 314 ? -11.829 5.801 -12.727 1.00 69.62 314 GLY A O 1
ATOM 2480 N N . LYS A 1 315 ? -11.495 6.468 -10.612 1.00 80.06 315 LYS A N 1
ATOM 2481 C CA . LYS A 1 315 ? -12.545 7.495 -10.611 1.00 80.06 315 LYS A CA 1
ATOM 2482 C C . LYS A 1 315 ? -11.942 8.888 -10.564 1.00 80.06 315 LYS A C 1
ATOM 2484 O O . LYS A 1 315 ? -11.139 9.201 -9.683 1.00 80.06 315 LYS A O 1
ATOM 2489 N N . ASP A 1 316 ? -12.420 9.713 -11.478 1.00 86.25 316 ASP A N 1
ATOM 2490 C CA . ASP A 1 316 ? -12.113 11.129 -11.573 1.00 86.25 316 ASP A CA 1
ATOM 2491 C C . ASP A 1 316 ? -13.112 11.945 -10.753 1.00 86.25 316 ASP A C 1
ATOM 2493 O O . ASP A 1 316 ? -14.322 11.707 -10.814 1.00 86.25 316 ASP A O 1
ATOM 2497 N N . PHE A 1 317 ? -12.622 12.916 -9.988 1.00 89.19 317 PHE A N 1
ATOM 2498 C CA . PHE A 1 317 ? -13.473 13.829 -9.228 1.00 89.19 317 PHE A CA 1
ATOM 2499 C C . PHE A 1 317 ? -12.791 15.181 -9.011 1.00 89.19 317 PHE A C 1
ATOM 2501 O O . PHE A 1 317 ? -11.566 15.296 -9.027 1.00 89.19 317 PHE A O 1
ATOM 2508 N N . CYS A 1 318 ? -13.584 16.228 -8.808 1.00 88.25 318 CYS A N 1
ATOM 2509 C CA . CYS A 1 318 ? -13.052 17.532 -8.439 1.00 88.25 318 CYS A CA 1
ATOM 2510 C C . CYS A 1 318 ? -12.715 17.570 -6.948 1.00 88.25 318 CYS A C 1
ATOM 2512 O O . CYS A 1 318 ? -13.562 17.293 -6.101 1.00 88.25 318 CYS A O 1
ATOM 2514 N N . PHE A 1 319 ? -11.497 17.980 -6.617 1.00 87.81 319 PHE A N 1
ATOM 2515 C CA . PHE A 1 319 ? -11.033 18.126 -5.246 1.00 87.81 319 PHE A CA 1
ATOM 2516 C C . PHE A 1 319 ? -11.813 19.203 -4.483 1.00 87.81 319 PHE A C 1
ATOM 2518 O O . PHE A 1 319 ? -12.092 19.034 -3.305 1.00 87.81 319 PHE A O 1
ATOM 2525 N N . ILE A 1 320 ? -12.220 20.291 -5.143 1.00 85.94 320 ILE A N 1
ATOM 2526 C CA . ILE A 1 320 ? -12.908 21.409 -4.478 1.00 85.94 320 ILE A CA 1
ATOM 2527 C C . ILE A 1 320 ? -14.370 21.054 -4.179 1.00 85.94 320 ILE A C 1
ATOM 2529 O O . ILE A 1 320 ? -14.797 21.111 -3.026 1.00 85.94 320 ILE A O 1
ATOM 2533 N N . CYS A 1 321 ? -15.140 20.674 -5.204 1.00 86.88 321 CYS A N 1
ATOM 2534 C CA . CYS A 1 321 ? -16.585 20.456 -5.072 1.00 86.88 321 CYS A CA 1
ATOM 2535 C C . CYS A 1 321 ? -16.985 18.995 -4.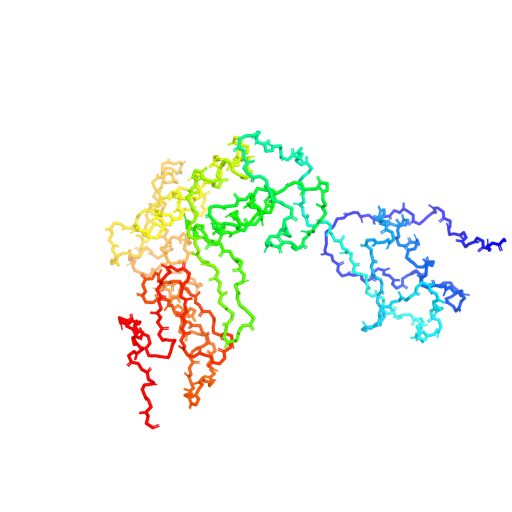824 1.00 86.88 321 CYS A C 1
ATOM 2537 O O . CYS A 1 321 ? -18.169 18.723 -4.654 1.00 86.88 321 CYS A O 1
ATOM 2539 N N . LEU A 1 322 ? -16.026 18.061 -4.823 1.00 87.69 322 LEU A N 1
ATOM 2540 C CA . LEU A 1 322 ? -16.234 16.619 -4.643 1.00 87.69 322 LEU A CA 1
ATOM 2541 C C . LEU A 1 322 ? -17.141 15.954 -5.694 1.00 87.69 322 LEU A C 1
ATOM 2543 O O . LEU A 1 322 ? -17.476 14.780 -5.562 1.00 87.69 322 LEU A O 1
ATOM 2547 N N . LYS A 1 323 ? -17.516 16.657 -6.767 1.00 88.25 323 LYS A N 1
ATOM 2548 C CA . LYS A 1 323 ? -18.336 16.075 -7.834 1.00 88.25 323 LYS A CA 1
ATOM 2549 C C . LYS A 1 323 ? -17.502 15.118 -8.696 1.00 88.25 323 LYS A C 1
ATOM 2551 O O . LYS A 1 323 ? -16.383 15.487 -9.078 1.00 88.25 323 LYS A O 1
ATOM 2556 N N . PRO A 1 324 ? -18.008 13.909 -9.002 1.00 87.25 324 PRO A N 1
ATOM 2557 C CA . PRO A 1 324 ? -17.347 12.995 -9.924 1.00 87.25 324 PRO A CA 1
ATOM 2558 C C . PRO A 1 324 ? -17.384 13.543 -11.359 1.00 87.25 324 PRO A C 1
ATOM 2560 O O . PRO A 1 324 ? -18.230 14.367 -11.709 1.00 87.25 324 PRO A O 1
ATOM 2563 N N . LYS A 1 325 ? -16.463 13.082 -12.204 1.00 86.44 325 LYS A N 1
ATOM 2564 C CA . LYS A 1 325 ? -16.526 13.314 -13.653 1.00 86.44 325 LYS A CA 1
ATOM 2565 C C . LYS A 1 325 ? -17.634 12.444 -14.255 1.00 86.44 325 LYS A C 1
ATOM 2567 O O . LYS A 1 325 ? -17.701 11.251 -13.959 1.00 86.44 325 LYS A O 1
ATOM 2572 N N . GLU A 1 326 ? -18.478 13.029 -15.100 1.00 85.25 326 GLU A N 1
ATOM 2573 C CA . GLU A 1 326 ? -19.565 12.325 -15.791 1.00 85.25 326 GLU A CA 1
ATOM 2574 C C . GLU A 1 326 ? -19.391 12.455 -17.309 1.00 85.25 326 GLU A C 1
ATOM 2576 O O . GLU A 1 326 ? -19.232 13.555 -17.842 1.00 85.25 326 GLU A O 1
ATOM 2581 N N . GLY A 1 327 ? -19.393 11.319 -18.015 1.00 79.75 327 GLY A N 1
ATOM 2582 C CA . GLY A 1 327 ? -19.144 11.275 -19.459 1.00 79.75 327 GLY A CA 1
ATOM 2583 C C . GLY A 1 327 ? -17.810 11.930 -19.843 1.00 79.75 327 GLY A C 1
ATOM 2584 O O . GLY A 1 327 ? -16.769 11.640 -19.251 1.00 79.75 327 GLY A O 1
ATOM 2585 N N . ASN A 1 328 ? -17.852 12.843 -20.818 1.00 72.19 328 ASN A N 1
ATOM 2586 C CA . ASN A 1 328 ? -16.675 13.574 -21.305 1.00 72.19 328 ASN A CA 1
ATOM 2587 C C . ASN A 1 328 ? -16.418 14.906 -20.572 1.00 72.19 328 ASN A C 1
ATOM 2589 O O . ASN A 1 328 ? -15.462 15.603 -20.909 1.00 72.19 328 ASN A O 1
ATOM 2593 N N . GLY A 1 329 ? -17.236 15.277 -19.579 1.00 77.62 329 GLY A N 1
ATOM 2594 C CA . GLY A 1 329 ? -17.215 16.608 -18.969 1.00 77.62 329 GLY A CA 1
ATOM 2595 C C . GLY A 1 329 ? -16.945 16.609 -17.465 1.00 77.62 329 GLY A C 1
ATOM 2596 O O . GLY A 1 329 ? -17.325 15.701 -16.725 1.00 77.62 329 GLY A O 1
ATOM 2597 N N . TRP A 1 330 ? -16.309 17.678 -16.987 1.00 82.19 330 TRP A N 1
ATOM 2598 C CA . TRP A 1 330 ? -16.255 17.991 -15.561 1.00 82.19 330 TRP A CA 1
ATOM 2599 C C . TRP A 1 330 ? -17.515 18.757 -15.163 1.00 82.19 330 TRP A C 1
ATOM 2601 O O . TRP A 1 330 ? -17.880 19.735 -15.808 1.00 82.19 330 TRP A O 1
ATOM 2611 N N . GLN A 1 331 ? -18.150 18.371 -14.055 1.00 78.19 331 GLN A N 1
ATOM 2612 C CA . GLN A 1 331 ? -19.347 19.057 -13.543 1.00 78.19 331 GLN A CA 1
ATOM 2613 C C . GLN A 1 331 ? -19.059 20.441 -12.931 1.00 78.19 331 GLN A C 1
ATOM 2615 O O . GLN A 1 331 ? -19.944 21.085 -12.364 1.00 78.19 331 GLN A O 1
ATOM 2620 N N . CYS A 1 332 ? -17.804 20.879 -12.958 1.00 72.81 332 CYS A N 1
ATOM 2621 C CA . CYS A 1 332 ? -17.356 22.152 -12.423 1.00 72.81 332 CYS A CA 1
ATOM 2622 C C . CYS A 1 332 ? -16.280 22.751 -13.326 1.00 72.81 332 CYS A C 1
ATOM 2624 O O . CYS A 1 332 ? -15.452 22.027 -13.873 1.00 72.81 332 CYS A O 1
ATOM 2626 N N . GLY A 1 333 ? -16.239 24.080 -13.418 1.00 62.06 333 GLY A N 1
ATOM 2627 C CA . GLY A 1 333 ? -15.232 24.770 -14.221 1.00 62.06 333 GLY A CA 1
ATOM 2628 C C . GLY A 1 333 ? -15.511 24.792 -15.723 1.00 62.06 333 GLY A C 1
ATOM 2629 O O . GLY A 1 333 ? -14.554 24.898 -16.482 1.00 62.06 333 GLY A O 1
ATOM 2630 N N . GLY A 1 334 ? -16.780 24.727 -16.144 1.00 51.47 334 GLY A N 1
ATOM 2631 C CA . GLY A 1 334 ? -17.149 25.325 -17.428 1.00 51.47 334 GLY A CA 1
ATOM 2632 C C . GLY A 1 334 ? -16.778 26.809 -17.397 1.00 51.47 334 GLY A C 1
ATOM 2633 O O . GLY A 1 334 ? -16.990 27.452 -16.367 1.00 51.47 334 GLY A O 1
ATOM 2634 N N . LEU A 1 335 ? -16.156 27.298 -18.472 1.00 37.12 335 LEU A N 1
ATOM 2635 C CA . LEU A 1 335 ? -15.798 28.705 -18.659 1.00 37.12 335 LEU A CA 1
ATOM 2636 C C . LEU A 1 335 ? -16.982 29.608 -18.275 1.00 37.12 335 LEU A C 1
ATOM 2638 O O . LEU A 1 335 ? -18.059 29.492 -18.860 1.00 37.12 335 LEU A O 1
ATOM 2642 N N . GLN A 1 336 ? -16.763 30.484 -17.297 1.00 33.00 336 GLN A N 1
ATOM 2643 C CA . GLN A 1 336 ? -17.303 31.838 -17.349 1.00 33.00 336 GLN A CA 1
ATOM 2644 C C . GLN A 1 336 ? -16.152 32.756 -17.718 1.00 33.00 336 GLN A C 1
ATOM 2646 O O . GLN A 1 336 ? -15.063 32.562 -17.125 1.00 33.00 336 GLN A O 1
#

Secondary structure (DSSP, 8-state):
-PPP----GGG------S----SGGGGTT-SS-GGG-BHHHHHHHHHHHH---GGGEEEEETTEEPPTTSBGGGGT--TT--EEEEE--------PPP-PPPTTS-EE-SPPTTT----TTS-EEEPTTS-EE-HHHHHHHHHHHHHTT---EE---B----SSPPB---EE-HHHHHHHTT--HHHHHHHHHHHHHHHHHHHT--EE-TTT--EE--S-TT--EEE-HHHHHHTTS--EEETTT-PBP--TT-SS----TT--SS-HHHHHHHHS-EEEETTEEEEESEEE-TTT--EEE--SS-SEEEETTTEEEETTT-PBPBTTB-SS----

Sequence (336 aa):
MLDDCALTDNEIAEFICICFCLEAFGRLLREKRSARCYGQGIMEKMSEINGIPAEKQWAFFGVKPLRIDLRLSEYDIRHESTILLAIRTPGGSEQTPAKVLDDTVELSDAPDMITWNDDPENKRAKMPCGHAITPESLTMYCRSILNAGRSRFVCPYPISQDEPPVFCGQEWEYIDVRRLAVLTGDEKKYFEEKIAKNYLFKSMGLQECPECKSLMVRPNKTTVQVVCLLCSKNKNTTYHLCWHCLHKWVNSGSRTQCGNVDCSGEDRRLKVLRSCDKKTIGGVVECPTIRACVSCGLLIEHEKACKHMHCRCGKDFCFICLKPKEGNGWQCGGLQ

pLDDT: mean 73.69, std 17.48, range [23.42, 93.69]

Foldseek 3Di:
DPDDPDDDDPVPDDDDDDDDDPPPCLPVPPDPDQQPDALQVVLVVVCVNVVPHSVQKWKDQPNHTGDRPDGPVVVVQDRPGDIDMDGNDPPDPPPDPAQDADPPFDWDQAQAQPPSDNPNVQIWGQAPLRHTHGLQRLLVVLVVCLVVLHQWDFAQHFPDPDVVTDGSRHTDDVVRNCRRNVADPVSVVVSVVSNVVSCCCQPQVWDAQPPPRDIFHDPDPQFQKGWDPVVCVVVVHTFIAGNAPSDTQDDPPDRQDRPDPPGPSDHPLVVCQVPADWQDAPNRGRQGQWDAQPPRGDIDGDDDRDQWDQDSVRWIAGSRPNHTDDDPDHPDDDDD